Protein AF-A0AAJ2N766-F1 (afdb_monomer)

Solvent-accessible surface area (backbone atoms only — not comparable to full-atom values): 11347 Å² total; per-residue (Å²): 68,59,87,78,74,47,70,15,65,75,81,50,88,92,48,71,60,44,46,39,37,26,28,74,89,47,48,68,52,41,48,42,42,79,82,83,59,40,43,79,93,43,46,84,86,71,60,60,52,90,45,46,38,32,44,30,38,35,21,88,58,31,43,37,34,27,38,16,57,23,48,30,33,32,53,71,86,43,40,43,40,40,30,40,38,40,92,94,43,77,43,70,76,26,68,45,94,45,81,46,50,51,68,44,73,54,68,44,68,49,73,49,72,45,94,80,58,78,88,51,101,61,68,62,58,52,74,46,76,46,29,45,37,31,38,36,45,46,81,43,79,57,97,90,40,47,36,45,40,31,44,33,43,37,44,41,64,98,53,77,40,29,35,41,39,35,42,28,26,72,47,72,45,79,26,26,40,38,35,22,51,75,86,41,79,77,48,76,43,88,48,65,32,49,56,79,38,72,50,78,46,80,45,69,72,127

Radius of gyration: 18.97 Å; Cα contacts (8 Å, |Δi|>4): 475; chains: 1; bounding box: 55×38×50 Å

Mean predicted aligned error: 4.56 Å

Nearest PDB structures (foldseek):
  4akr-assembly2_D  TM=2.361E-01  e=1.020E+00  Dictyostelium discoideum AX2
  7ds3-assembly1_B  TM=3.084E-01  e=7.542E+00  Gallus gallus
  7ds4-assembly1_B  TM=2.154E-01  e=9.747E+00  Gallus gallus

Structure (mmCIF, N/CA/C/O backbone):
data_AF-A0AAJ2N766-F1
#
_entry.id   AF-A0AAJ2N766-F1
#
loop_
_atom_site.group_PDB
_atom_site.id
_atom_site.type_symbol
_atom_site.label_atom_id
_atom_site.label_alt_id
_atom_site.label_comp_id
_atom_site.label_asym_id
_atom_site.label_entity_id
_atom_site.label_seq_id
_atom_site.pdbx_PDB_ins_code
_atom_site.Cartn_x
_atom_site.Cartn_y
_atom_site.Cartn_z
_atom_site.occupancy
_atom_site.B_iso_or_equiv
_atom_site.auth_seq_id
_atom_site.auth_comp_id
_atom_site.auth_asym_id
_atom_site.auth_atom_id
_atom_site.pdbx_PDB_model_num
ATOM 1 N N . MET A 1 1 ? -3.409 -13.142 -15.656 1.00 91.00 1 MET A N 1
ATOM 2 C CA . MET A 1 1 ? -3.191 -12.459 -14.362 1.00 91.00 1 MET A CA 1
ATOM 3 C C . MET A 1 1 ? -1.744 -12.606 -13.921 1.00 91.00 1 MET A C 1
ATOM 5 O O . MET A 1 1 ? -1.309 -13.710 -13.599 1.00 91.00 1 MET A O 1
ATOM 9 N N . ILE A 1 2 ? -1.007 -11.502 -13.939 1.00 93.44 2 ILE A N 1
ATOM 10 C CA . ILE A 1 2 ? 0.433 -11.416 -13.695 1.00 93.44 2 ILE A CA 1
ATOM 11 C C . ILE A 1 2 ? 0.797 -11.793 -12.258 1.00 93.44 2 ILE A C 1
ATOM 13 O O . ILE A 1 2 ? 1.766 -12.522 -12.067 1.00 93.44 2 ILE A O 1
ATOM 17 N N . PHE A 1 3 ? 0.035 -11.381 -11.239 1.00 95.12 3 PHE A N 1
ATOM 18 C CA . PHE A 1 3 ? 0.376 -11.711 -9.846 1.00 95.12 3 PHE A CA 1
ATOM 19 C C . PHE A 1 3 ? 0.261 -13.213 -9.544 1.00 95.12 3 PHE A C 1
ATOM 21 O O . PHE A 1 3 ? 0.930 -13.727 -8.640 1.00 95.12 3 PHE A O 1
ATOM 28 N N . THR A 1 4 ? -0.554 -13.933 -10.319 1.00 91.19 4 THR A N 1
ATOM 29 C CA . THR A 1 4 ? -0.704 -15.389 -10.216 1.00 91.19 4 THR A CA 1
ATOM 30 C C . THR A 1 4 ? 0.404 -16.133 -10.956 1.00 91.19 4 THR A C 1
ATOM 32 O O . THR A 1 4 ? 0.935 -17.099 -10.419 1.00 91.19 4 THR A O 1
ATOM 35 N N . THR A 1 5 ? 0.763 -15.698 -12.166 1.00 90.50 5 THR A N 1
ATOM 36 C CA . THR A 1 5 ? 1.675 -16.453 -13.040 1.00 90.50 5 THR A CA 1
ATOM 37 C C . THR A 1 5 ? 3.135 -16.031 -12.928 1.00 90.50 5 THR A C 1
ATOM 39 O O . THR A 1 5 ? 4.014 -16.832 -13.232 1.00 90.50 5 THR A O 1
ATOM 42 N N . SER A 1 6 ? 3.419 -14.795 -12.512 1.00 90.06 6 SER A N 1
ATOM 43 C CA . SER A 1 6 ? 4.790 -14.305 -12.396 1.00 90.06 6 SER A CA 1
ATOM 44 C C . SER A 1 6 ? 5.437 -14.721 -11.073 1.00 90.06 6 SER A C 1
ATOM 46 O O . SER A 1 6 ? 4.789 -14.901 -10.032 1.00 90.06 6 SER A O 1
ATOM 48 N N . ASN A 1 7 ? 6.761 -14.815 -11.111 1.00 92.25 7 ASN A N 1
ATOM 49 C CA . ASN A 1 7 ? 7.633 -14.926 -9.945 1.00 92.25 7 ASN A CA 1
ATOM 50 C C . ASN A 1 7 ? 8.059 -13.545 -9.402 1.00 92.25 7 ASN A C 1
ATOM 52 O O . ASN A 1 7 ? 8.984 -13.472 -8.601 1.00 92.25 7 ASN A O 1
ATOM 56 N N . GLY A 1 8 ? 7.413 -12.454 -9.837 1.00 93.94 8 GLY A N 1
ATOM 57 C CA . GLY A 1 8 ? 7.756 -11.094 -9.413 1.00 93.94 8 GLY A CA 1
ATOM 58 C C . GLY A 1 8 ? 8.960 -10.473 -10.129 1.00 93.94 8 GLY A C 1
ATOM 59 O O . GLY A 1 8 ? 9.469 -9.457 -9.667 1.00 93.94 8 GLY A O 1
ATOM 60 N N . THR A 1 9 ? 9.446 -11.051 -11.232 1.00 95.38 9 THR A N 1
ATOM 61 C CA . THR A 1 9 ? 10.441 -10.402 -12.102 1.00 95.38 9 THR A CA 1
ATOM 62 C C . THR A 1 9 ? 9.784 -9.764 -13.327 1.00 95.38 9 THR A C 1
ATOM 64 O O . THR A 1 9 ? 8.684 -10.144 -13.733 1.00 95.38 9 THR A O 1
ATOM 67 N N . HIS A 1 10 ? 10.459 -8.779 -13.922 1.00 95.56 10 HIS A N 1
ATOM 68 C CA . HIS A 1 10 ? 10.066 -8.159 -15.187 1.00 95.56 10 HIS A CA 1
ATOM 69 C C . HIS A 1 10 ? 11.320 -7.767 -16.002 1.00 95.56 10 HIS A C 1
ATOM 71 O O . HIS A 1 10 ? 12.406 -7.656 -15.432 1.00 95.56 10 HIS A O 1
ATOM 77 N N . PRO A 1 11 ? 11.211 -7.549 -17.327 1.00 95.12 11 PRO A N 1
ATOM 78 C CA . PRO A 1 11 ? 12.369 -7.329 -18.205 1.00 95.12 11 PRO A CA 1
ATOM 79 C C . PRO A 1 11 ? 12.749 -5.849 -18.417 1.00 95.12 11 PRO A C 1
ATOM 81 O O . PRO A 1 11 ? 13.555 -5.533 -19.297 1.00 95.12 11 PRO A O 1
ATOM 84 N N . ILE A 1 12 ? 12.160 -4.932 -17.645 1.00 95.94 12 ILE A N 1
ATOM 85 C CA . ILE A 1 12 ? 12.330 -3.477 -17.807 1.00 95.94 12 ILE A CA 1
ATOM 86 C C . ILE A 1 12 ? 13.547 -3.019 -17.007 1.00 95.94 12 ILE A C 1
ATOM 88 O O . ILE A 1 12 ? 13.450 -2.791 -15.812 1.00 95.94 12 ILE A O 1
ATOM 92 N N . LEU A 1 13 ? 14.697 -2.873 -17.667 1.00 91.69 13 LEU A N 1
ATOM 93 C CA . LEU A 1 13 ? 15.974 -2.587 -16.993 1.00 91.69 13 LEU A CA 1
ATOM 94 C C . LEU A 1 13 ? 16.081 -1.171 -16.406 1.00 91.69 13 LEU A C 1
ATOM 96 O O . LEU A 1 13 ? 16.959 -0.912 -15.592 1.00 91.69 13 LEU A O 1
ATOM 100 N N . SER A 1 14 ? 15.223 -0.246 -16.837 1.00 90.69 14 SER A N 1
ATOM 101 C CA . SER A 1 14 ? 15.198 1.137 -16.349 1.00 90.69 14 SER A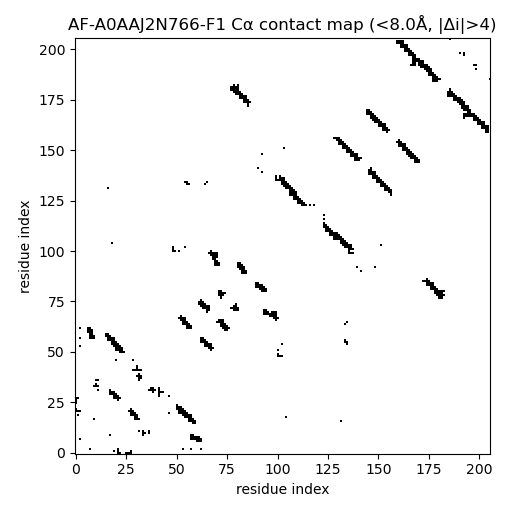 CA 1
ATOM 102 C C . SER A 1 14 ? 14.381 1.318 -15.067 1.00 90.69 14 SER A C 1
ATOM 104 O O . SER A 1 14 ? 14.309 2.432 -14.550 1.00 90.69 14 SER A O 1
ATOM 106 N N . GLN A 1 15 ? 13.731 0.260 -14.580 1.00 94.12 15 GLN A N 1
ATOM 107 C CA . GLN A 1 15 ? 12.829 0.293 -13.434 1.00 94.12 15 GLN A CA 1
ATOM 108 C C . GLN A 1 15 ? 13.144 -0.878 -12.507 1.00 94.12 15 GLN A C 1
ATOM 110 O O . GLN A 1 15 ? 13.309 -2.002 -12.964 1.00 94.12 15 GLN A O 1
ATOM 115 N N . ASP A 1 16 ? 13.181 -0.630 -11.204 1.00 95.88 16 ASP A N 1
ATOM 116 C CA . ASP A 1 16 ? 13.305 -1.701 -10.207 1.00 95.88 16 ASP A CA 1
ATOM 117 C C . ASP A 1 16 ? 11.964 -2.381 -9.940 1.00 95.88 16 ASP A C 1
ATOM 119 O O . ASP A 1 16 ? 11.910 -3.575 -9.651 1.00 95.88 16 ASP A O 1
ATOM 123 N N . PHE A 1 17 ? 10.892 -1.590 -10.016 1.00 97.50 17 PHE A N 1
ATOM 124 C CA . PHE A 1 17 ? 9.518 -2.031 -9.871 1.00 97.50 17 PHE A CA 1
ATOM 125 C C . PHE A 1 17 ? 8.629 -1.349 -10.907 1.00 97.50 17 PHE A C 1
ATOM 127 O O . PHE A 1 17 ? 8.794 -0.168 -11.231 1.00 97.50 17 PHE A O 1
ATOM 134 N N . ILE A 1 18 ? 7.626 -2.085 -11.367 1.00 97.75 18 ILE A N 1
ATOM 135 C CA . ILE A 1 18 ? 6.576 -1.588 -12.257 1.00 97.75 18 ILE A CA 1
ATOM 136 C C . ILE A 1 18 ? 5.209 -1.913 -11.672 1.00 97.75 18 ILE A C 1
ATOM 138 O O . ILE A 1 18 ? 5.046 -2.944 -11.010 1.00 97.75 18 ILE A O 1
ATOM 142 N N . TRP A 1 19 ? 4.224 -1.047 -11.910 1.00 98.25 19 TRP A N 1
ATOM 143 C CA . TRP A 1 19 ? 2.861 -1.339 -11.474 1.00 98.25 19 TRP A CA 1
ATOM 144 C C . TRP A 1 19 ? 2.145 -2.316 -12.404 1.00 98.25 19 TRP A C 1
ATOM 146 O O . TRP A 1 19 ? 2.405 -2.384 -13.608 1.00 98.25 19 TRP A O 1
ATOM 156 N N . VAL A 1 20 ? 1.218 -3.067 -11.814 1.00 98.44 20 VAL A N 1
ATOM 157 C CA . VAL A 1 20 ? 0.389 -4.081 -12.465 1.00 98.44 20 VAL A CA 1
ATOM 158 C C . VAL A 1 20 ? -1.035 -3.978 -11.925 1.00 98.44 20 VAL A C 1
ATOM 160 O O . VAL A 1 20 ? -1.249 -3.926 -10.712 1.00 98.44 20 VAL A O 1
ATOM 163 N N . ALA A 1 21 ? -2.007 -3.985 -12.831 1.00 98.50 21 ALA A N 1
ATOM 164 C CA . ALA A 1 21 ? -3.429 -4.123 -12.563 1.00 98.50 21 ALA A CA 1
ATOM 165 C C . ALA A 1 21 ? -3.923 -5.439 -13.180 1.00 98.50 21 ALA A C 1
ATOM 167 O O . ALA A 1 21 ? -4.024 -5.550 -14.399 1.00 98.50 21 ALA A O 1
ATOM 168 N N . ASP A 1 22 ? -4.231 -6.432 -12.347 1.00 98.25 22 ASP A N 1
ATOM 169 C CA . ASP A 1 22 ? -4.891 -7.661 -12.800 1.00 98.25 22 ASP A CA 1
ATOM 170 C C . ASP A 1 22 ? -6.406 -7.465 -12.783 1.00 98.25 22 ASP A C 1
ATOM 172 O O . ASP A 1 22 ? -6.952 -6.903 -11.828 1.00 98.25 22 ASP A O 1
ATOM 176 N N . TYR A 1 23 ? -7.090 -7.972 -13.807 1.00 98.12 23 TYR A N 1
ATOM 177 C CA . TYR A 1 23 ? -8.539 -7.879 -13.950 1.00 98.12 23 TYR A CA 1
ATOM 178 C C . TYR A 1 23 ? -9.233 -9.223 -13.714 1.00 98.12 23 TYR A C 1
ATOM 180 O O . TYR A 1 23 ? -8.667 -10.288 -13.970 1.00 98.12 23 TYR A O 1
ATOM 188 N N . TYR A 1 24 ? -10.485 -9.186 -13.242 1.00 95.81 24 TYR A N 1
ATOM 189 C CA . TYR A 1 24 ? -11.261 -10.404 -12.967 1.00 95.81 24 TYR A CA 1
ATOM 190 C C . TYR A 1 24 ? -11.552 -11.240 -14.225 1.00 95.81 24 TYR A C 1
ATOM 192 O O . TYR A 1 24 ? -11.845 -12.427 -14.111 1.00 95.81 24 TYR A O 1
ATOM 200 N N . ASP A 1 25 ? -11.482 -10.639 -15.420 1.00 95.94 25 ASP A N 1
ATOM 201 C CA . ASP A 1 25 ? -11.663 -11.321 -16.711 1.00 95.94 25 ASP A CA 1
ATOM 202 C C . ASP A 1 25 ? -10.386 -12.046 -17.184 1.00 95.94 25 ASP A C 1
ATOM 204 O O . ASP A 1 25 ? -10.343 -12.609 -18.276 1.00 95.94 25 ASP A O 1
ATOM 208 N N . GLY A 1 26 ? -9.343 -12.056 -16.349 1.00 94.94 26 GLY A N 1
ATOM 209 C CA . GLY A 1 26 ? -8.073 -12.730 -16.599 1.00 94.94 26 GLY A CA 1
ATOM 210 C C . GLY A 1 26 ? -7.044 -11.869 -17.333 1.00 94.94 26 GLY A C 1
ATOM 211 O O . GLY A 1 26 ? -5.850 -12.212 -17.310 1.00 94.94 26 GLY A O 1
ATOM 212 N N . THR A 1 27 ? -7.481 -10.755 -17.933 1.00 96.00 27 THR A N 1
ATOM 213 C CA . THR A 1 27 ? -6.611 -9.771 -18.585 1.00 96.00 27 THR A CA 1
ATOM 214 C C . THR A 1 27 ? -5.882 -8.905 -17.550 1.00 96.00 27 THR A C 1
ATOM 216 O O . THR A 1 27 ? -6.062 -9.064 -16.339 1.00 96.00 27 THR A O 1
ATOM 219 N N . HIS A 1 28 ? -4.970 -8.050 -18.008 1.00 96.81 28 HIS A N 1
ATOM 220 C CA . HIS A 1 28 ? -4.179 -7.186 -17.137 1.00 96.81 28 HIS A CA 1
ATOM 221 C C . HIS A 1 28 ? -3.715 -5.932 -17.879 1.00 96.81 28 HIS A C 1
ATOM 223 O O . HIS A 1 28 ? -3.687 -5.904 -19.110 1.00 96.81 28 HIS A O 1
ATOM 229 N N . LEU A 1 29 ? -3.310 -4.922 -17.114 1.00 97.06 29 LEU A N 1
ATOM 230 C CA . LEU A 1 29 ? -2.583 -3.756 -17.597 1.00 97.06 29 LEU A CA 1
ATOM 231 C C . LEU A 1 29 ? -1.324 -3.568 -16.743 1.00 97.06 29 LEU A C 1
ATOM 233 O O . LEU A 1 29 ? -1.406 -3.558 -15.517 1.00 97.06 29 LEU A O 1
ATOM 237 N N . CYS A 1 30 ? -0.170 -3.403 -17.381 1.00 96.31 30 CYS A N 1
ATOM 238 C CA . CYS A 1 30 ? 1.113 -3.131 -16.725 1.00 96.31 30 CYS A CA 1
ATOM 239 C C . CYS A 1 30 ? 1.615 -1.739 -17.108 1.00 96.31 30 CYS A C 1
ATOM 241 O O . CYS A 1 30 ? 1.219 -1.226 -18.145 1.00 96.31 30 CYS A O 1
ATOM 243 N N . GLU A 1 31 ? 2.512 -1.150 -16.313 1.00 97.38 31 GLU A N 1
ATOM 244 C CA . GLU A 1 31 ? 3.146 0.145 -16.630 1.00 97.38 31 GLU A CA 1
ATOM 245 C C . GLU A 1 31 ? 3.927 0.139 -17.947 1.00 97.38 31 GLU A C 1
ATOM 247 O O . GLU A 1 31 ? 4.014 1.156 -18.633 1.00 97.38 31 GLU A O 1
ATOM 252 N N . TYR A 1 32 ? 4.483 -1.020 -18.281 1.00 96.62 32 TYR A N 1
ATOM 253 C CA . TYR A 1 32 ? 5.199 -1.276 -19.515 1.00 96.62 32 TYR A CA 1
ATOM 254 C C . TYR A 1 32 ? 4.678 -2.568 -20.121 1.00 96.62 32 TYR A C 1
ATOM 256 O O . TYR A 1 32 ? 4.329 -3.513 -19.404 1.00 96.62 32 TYR A O 1
ATOM 264 N N . ASP A 1 33 ? 4.714 -2.627 -21.440 1.00 94.19 33 ASP A N 1
ATOM 265 C CA . ASP A 1 33 ? 4.637 -3.874 -22.170 1.00 94.19 33 ASP A CA 1
ATOM 266 C C . ASP A 1 33 ? 5.811 -4.779 -21.771 1.00 94.19 33 ASP A C 1
ATOM 268 O O . ASP A 1 33 ? 6.974 -4.372 -21.817 1.00 94.19 33 ASP A O 1
ATOM 272 N N . LEU A 1 34 ? 5.529 -6.010 -21.354 1.00 92.44 34 LEU A N 1
ATOM 273 C CA . LEU A 1 34 ? 6.574 -6.922 -20.887 1.00 92.44 34 LEU A CA 1
ATOM 274 C C . LEU A 1 34 ? 7.390 -7.532 -22.040 1.00 92.44 34 LEU A C 1
ATOM 276 O O . LEU A 1 34 ? 8.457 -8.084 -21.789 1.00 92.44 34 LEU A O 1
ATOM 280 N N . GLU A 1 35 ? 6.937 -7.428 -23.289 1.00 92.69 35 GLU A N 1
ATOM 281 C CA . GLU A 1 35 ? 7.650 -7.930 -24.465 1.00 92.69 35 GLU A CA 1
ATOM 282 C C . GLU A 1 35 ? 8.402 -6.803 -25.175 1.00 92.69 35 GLU A C 1
ATOM 284 O O . GLU A 1 35 ? 9.622 -6.877 -25.353 1.00 92.69 35 GLU A O 1
ATOM 289 N N . THR A 1 36 ? 7.685 -5.738 -25.544 1.00 94.25 36 THR A N 1
ATOM 290 C CA . THR A 1 36 ? 8.248 -4.603 -26.291 1.00 94.25 36 THR A CA 1
ATOM 291 C C . THR A 1 36 ? 9.016 -3.637 -25.396 1.00 94.25 36 THR A C 1
ATOM 293 O O . THR A 1 36 ? 9.883 -2.919 -25.886 1.00 94.25 36 THR A O 1
ATOM 296 N N . LYS A 1 37 ? 8.764 -3.669 -24.078 1.00 94.69 37 LYS A N 1
ATOM 297 C CA . LYS A 1 37 ? 9.347 -2.774 -23.060 1.00 94.69 37 LYS A CA 1
ATOM 298 C C . LYS A 1 37 ? 8.906 -1.318 -23.196 1.00 94.69 37 LYS A C 1
ATOM 300 O O . LYS A 1 37 ? 9.457 -0.448 -22.520 1.00 94.69 37 LYS A O 1
ATOM 305 N N . GLU A 1 38 ? 7.904 -1.061 -24.029 1.00 93.69 38 GLU A N 1
ATOM 306 C CA . GLU A 1 38 ? 7.339 0.263 -24.245 1.00 93.69 38 GLU A CA 1
ATOM 307 C C . GLU A 1 38 ? 6.328 0.623 -23.158 1.00 93.69 38 GLU A C 1
ATOM 309 O O . GLU A 1 38 ? 5.572 -0.218 -22.675 1.00 93.69 38 GLU A O 1
ATOM 314 N N . SER A 1 39 ? 6.301 1.900 -22.780 1.00 91.31 39 SER A N 1
ATOM 315 C CA . SER A 1 39 ? 5.302 2.417 -21.834 1.00 91.31 39 SER A CA 1
ATOM 316 C C . SER A 1 39 ? 4.060 2.968 -22.527 1.00 91.31 39 SER A C 1
ATOM 318 O O . SER A 1 39 ? 3.044 3.165 -21.881 1.00 91.31 39 SER A O 1
ATOM 320 N N . ASP A 1 40 ? 4.107 3.289 -23.818 1.00 88.56 40 ASP A N 1
ATOM 321 C CA . ASP A 1 40 ? 2.938 3.768 -24.562 1.00 88.56 40 ASP A CA 1
ATOM 322 C C . ASP A 1 40 ? 2.226 2.578 -25.227 1.00 88.56 40 ASP A C 1
ATOM 324 O O . ASP A 1 40 ? 2.915 1.714 -25.767 1.00 88.56 40 ASP A O 1
ATOM 328 N N . PRO A 1 41 ? 0.881 2.471 -25.187 1.00 83.75 41 PRO A N 1
ATOM 329 C CA . PRO A 1 41 ? -0.120 3.380 -24.609 1.00 83.75 41 PRO A CA 1
ATOM 330 C C . PRO A 1 41 ? -0.477 3.076 -23.138 1.00 83.75 41 PRO A C 1
ATOM 332 O O . PRO A 1 41 ? -1.535 3.474 -22.643 1.00 83.75 41 PRO A O 1
ATOM 335 N N . TYR A 1 42 ? 0.374 2.340 -22.430 1.00 89.00 42 TYR A N 1
ATOM 336 C CA . TYR A 1 42 ? 0.152 1.865 -21.069 1.00 89.00 42 TYR A CA 1
ATOM 337 C C . TYR A 1 42 ? 0.229 3.011 -20.044 1.00 89.00 42 TYR A C 1
ATOM 339 O O . TYR A 1 42 ? 1.290 3.527 -19.687 1.00 89.00 42 TYR A O 1
ATOM 347 N N . ARG A 1 43 ? -0.933 3.472 -19.568 1.00 93.56 43 ARG A N 1
ATOM 348 C CA . ARG A 1 43 ? -1.041 4.614 -18.649 1.00 93.56 43 ARG A CA 1
ATOM 349 C C . ARG A 1 43 ? -1.791 4.222 -17.389 1.00 93.56 43 ARG A C 1
ATOM 351 O O . ARG A 1 43 ? -2.787 3.515 -17.429 1.00 93.56 43 ARG A O 1
ATOM 358 N N . PHE A 1 44 ? -1.380 4.781 -16.258 1.00 96.19 44 PHE A N 1
ATOM 359 C CA . PHE A 1 44 ? -2.076 4.567 -14.987 1.00 96.19 44 PHE A CA 1
ATOM 360 C C . PHE A 1 44 ? -3.567 4.951 -15.064 1.00 96.19 44 PHE A C 1
ATOM 362 O O . PHE A 1 44 ? -4.433 4.273 -14.518 1.00 96.19 44 PHE A O 1
ATOM 369 N N . TYR A 1 45 ? -3.889 6.020 -15.798 1.00 94.81 45 TYR A N 1
ATOM 370 C CA . TYR A 1 45 ? -5.264 6.495 -15.957 1.00 94.81 45 TYR A CA 1
ATOM 371 C C . TYR A 1 45 ? -6.118 5.666 -16.927 1.00 94.81 45 TYR A C 1
ATOM 373 O O . TYR A 1 45 ? -7.324 5.888 -16.973 1.00 94.81 45 TYR A O 1
ATOM 381 N N . SER A 1 46 ? -5.537 4.715 -17.670 1.00 95.56 46 SER A N 1
ATOM 382 C CA . SER A 1 46 ? -6.306 3.765 -18.485 1.00 95.56 46 SER A CA 1
ATOM 383 C C . SER A 1 46 ? -6.674 2.482 -17.732 1.00 95.56 46 SER A C 1
ATOM 385 O O . SER A 1 46 ? -7.350 1.626 -18.299 1.00 95.56 46 SER A O 1
ATOM 387 N N . ILE A 1 47 ? -6.292 2.349 -16.453 1.00 97.75 47 ILE A N 1
ATOM 388 C CA . ILE A 1 47 ? -6.690 1.209 -15.622 1.00 97.75 47 ILE A CA 1
ATOM 389 C C . ILE A 1 47 ? -8.215 1.186 -15.455 1.00 97.75 47 ILE A C 1
ATOM 391 O O . ILE A 1 47 ? -8.804 2.109 -14.886 1.00 97.75 47 ILE A O 1
ATOM 395 N N . ASP A 1 48 ? -8.846 0.080 -15.857 1.00 97.44 48 ASP A N 1
ATOM 396 C CA . ASP A 1 48 ? -10.255 -0.176 -15.565 1.00 97.44 48 ASP A CA 1
ATOM 397 C C . ASP A 1 48 ? -10.441 -0.542 -14.083 1.00 97.44 48 ASP A C 1
ATOM 399 O O . ASP A 1 48 ? -10.303 -1.689 -13.648 1.00 97.44 48 ASP A O 1
ATOM 403 N N . ARG A 1 49 ? -10.767 0.475 -13.283 1.00 97.19 49 ARG A N 1
ATOM 404 C CA . ARG A 1 49 ? -10.984 0.348 -11.837 1.00 97.19 49 ARG A CA 1
ATOM 405 C C . ARG A 1 49 ? -12.201 -0.509 -11.485 1.00 97.19 49 ARG A C 1
ATOM 407 O O . ARG A 1 49 ? -12.300 -0.951 -10.346 1.00 97.19 49 ARG A O 1
ATOM 414 N N . MET A 1 50 ? -13.139 -0.731 -12.407 1.00 96.81 50 MET A N 1
ATOM 415 C CA . MET A 1 50 ? -14.313 -1.576 -12.159 1.00 96.81 50 MET A CA 1
ATOM 416 C C . MET A 1 50 ? -14.008 -3.055 -12.373 1.00 96.81 50 MET A C 1
ATOM 418 O O . MET A 1 50 ? -14.682 -3.907 -11.797 1.00 96.81 50 MET A O 1
ATOM 422 N N . LYS A 1 51 ? -12.972 -3.360 -13.160 1.00 97.44 51 LYS A N 1
ATOM 423 C CA . LYS A 1 51 ? -12.497 -4.727 -13.392 1.00 97.44 51 LYS A CA 1
ATOM 424 C C . LYS A 1 51 ? -11.412 -5.205 -12.446 1.00 97.44 51 LYS A C 1
ATOM 426 O O . LYS A 1 51 ? -11.046 -6.379 -12.482 1.00 97.44 51 LYS A O 1
ATOM 431 N N . LEU A 1 52 ? -10.885 -4.299 -11.632 1.00 98.00 52 LEU A N 1
ATOM 432 C CA . LEU A 1 52 ? -9.704 -4.536 -10.824 1.00 98.00 52 LEU A CA 1
ATOM 433 C C . LEU A 1 52 ? -9.893 -5.717 -9.867 1.00 98.00 52 LEU A C 1
ATOM 435 O O . LEU A 1 52 ? -10.781 -5.707 -9.022 1.00 98.00 52 LEU A O 1
ATOM 439 N N . LEU A 1 53 ? -9.026 -6.714 -9.989 1.00 98.00 53 LEU A N 1
ATOM 440 C CA . LEU A 1 53 ? -8.899 -7.810 -9.038 1.00 98.00 53 LEU A CA 1
ATOM 441 C C . LEU A 1 53 ? -7.761 -7.525 -8.056 1.00 98.00 53 LEU A C 1
ATOM 443 O O . LEU A 1 53 ? -7.953 -7.625 -6.847 1.00 98.00 53 LEU A O 1
ATOM 447 N N . ARG A 1 54 ? -6.591 -7.132 -8.573 1.00 98.50 54 ARG A N 1
ATOM 448 C CA . ARG A 1 54 ? -5.397 -6.794 -7.786 1.00 98.50 54 ARG A CA 1
ATOM 449 C C . ARG A 1 54 ? -4.686 -5.599 -8.381 1.00 98.50 54 ARG A C 1
ATOM 451 O O . ARG A 1 54 ? -4.619 -5.465 -9.602 1.00 98.50 54 ARG A O 1
ATOM 458 N N . PHE A 1 55 ? -4.098 -4.785 -7.518 1.00 98.81 55 PHE A N 1
ATOM 459 C CA . PHE A 1 55 ? -3.201 -3.714 -7.928 1.00 98.81 55 PHE A CA 1
ATOM 460 C C . PHE A 1 55 ? -1.965 -3.673 -7.044 1.00 98.81 55 PHE A C 1
ATOM 462 O O . PHE A 1 55 ? -2.056 -3.850 -5.827 1.00 98.81 55 PHE A O 1
ATOM 469 N N . GLY A 1 56 ? -0.815 -3.415 -7.655 1.00 98.62 56 GLY A N 1
ATOM 470 C CA . GLY A 1 56 ? 0.433 -3.272 -6.929 1.00 98.62 56 GLY A CA 1
ATOM 471 C C . GLY A 1 56 ? 1.646 -3.278 -7.835 1.00 98.62 56 GLY A C 1
ATOM 472 O O . GLY A 1 56 ? 1.557 -2.852 -8.982 1.00 98.62 56 GLY A O 1
ATOM 473 N N . LEU A 1 57 ? 2.766 -3.766 -7.314 1.00 98.56 57 LEU A N 1
ATOM 474 C CA . LEU A 1 57 ? 4.080 -3.744 -7.932 1.00 98.56 57 LEU A CA 1
ATOM 475 C C . LEU A 1 57 ? 4.661 -5.156 -8.092 1.00 98.56 57 LEU A C 1
ATOM 477 O O . LEU A 1 57 ? 4.499 -6.024 -7.227 1.00 98.56 57 LEU A O 1
ATOM 481 N N . ILE A 1 58 ? 5.404 -5.347 -9.181 1.00 98.12 58 ILE A N 1
ATOM 482 C CA . ILE A 1 58 ? 6.343 -6.461 -9.361 1.00 98.12 58 ILE A CA 1
ATOM 483 C C . ILE A 1 58 ? 7.740 -5.908 -9.627 1.00 98.12 58 ILE A C 1
ATOM 485 O O . ILE A 1 58 ? 7.873 -4.837 -10.217 1.00 98.12 58 ILE A O 1
ATOM 489 N N . GLY A 1 59 ? 8.768 -6.631 -9.198 1.00 96.75 59 GLY A N 1
ATOM 490 C CA . GLY A 1 59 ? 10.163 -6.206 -9.289 1.00 96.75 59 GLY A CA 1
ATOM 491 C C . GLY A 1 59 ? 11.039 -6.990 -8.324 1.00 96.75 59 GLY A C 1
ATOM 492 O O . GLY A 1 59 ? 10.565 -7.414 -7.272 1.00 96.75 59 GLY A O 1
ATOM 493 N N . HIS A 1 60 ? 12.305 -7.227 -8.677 1.00 94.31 60 HIS A N 1
ATOM 494 C CA . HIS A 1 60 ? 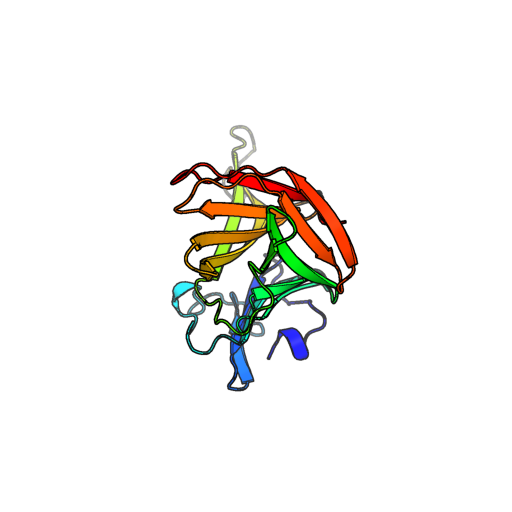13.276 -7.921 -7.810 1.00 94.31 60 HIS A CA 1
ATOM 495 C C . HIS A 1 60 ? 12.775 -9.250 -7.206 1.00 94.31 60 HIS A C 1
ATOM 497 O O . HIS A 1 60 ? 13.006 -9.547 -6.036 1.00 94.31 60 HIS A O 1
ATOM 503 N N . SER A 1 61 ? 12.067 -10.065 -7.998 1.00 95.69 61 SER A N 1
ATOM 504 C CA . SER A 1 61 ? 11.441 -11.328 -7.548 1.00 95.69 61 SER A CA 1
ATOM 505 C C . SER A 1 61 ? 10.421 -11.155 -6.410 1.00 95.69 61 SER A C 1
ATOM 507 O O . SER A 1 61 ? 10.137 -12.095 -5.669 1.00 95.69 61 SER A O 1
ATOM 509 N N . SER A 1 62 ? 9.872 -9.951 -6.260 1.00 96.06 62 SER A N 1
ATOM 510 C CA . SER A 1 62 ? 8.863 -9.605 -5.263 1.00 96.06 62 SER A CA 1
ATOM 511 C C . SER A 1 62 ? 7.515 -9.336 -5.924 1.00 96.06 62 SER A C 1
ATOM 513 O O . SER A 1 62 ? 7.428 -8.826 -7.044 1.00 96.06 62 SER A O 1
ATOM 515 N N . LYS A 1 63 ? 6.445 -9.680 -5.205 1.00 97.50 63 LYS A N 1
ATOM 516 C CA . LYS A 1 63 ? 5.053 -9.404 -5.574 1.00 97.50 63 LYS A CA 1
ATOM 517 C C . LYS A 1 63 ? 4.381 -8.703 -4.410 1.00 97.50 63 LYS A C 1
ATOM 519 O O . LYS A 1 63 ? 4.256 -9.273 -3.328 1.00 97.50 63 LYS A O 1
ATOM 524 N N . LEU A 1 64 ? 3.969 -7.468 -4.645 1.00 98.25 64 LEU A N 1
ATOM 525 C CA . LEU A 1 64 ? 3.477 -6.570 -3.613 1.00 98.25 64 LEU A CA 1
ATOM 526 C C . LEU A 1 64 ? 2.175 -5.985 -4.130 1.00 98.25 64 LEU A C 1
ATOM 528 O O . LEU A 1 64 ? 2.198 -5.213 -5.076 1.00 98.25 64 LEU A O 1
ATOM 532 N N . PHE A 1 65 ? 1.035 -6.379 -3.585 1.00 98.75 65 PHE A N 1
ATOM 533 C CA . PHE A 1 65 ? -0.261 -5.951 -4.108 1.00 98.75 65 PHE A CA 1
ATOM 534 C C . PHE A 1 65 ? -1.301 -5.875 -3.005 1.00 98.75 65 PHE A C 1
ATOM 536 O O . PHE A 1 65 ? -1.043 -6.264 -1.872 1.00 98.75 65 PHE A O 1
ATOM 543 N N . PHE A 1 66 ? -2.486 -5.374 -3.322 1.00 98.69 66 PHE A N 1
ATOM 544 C CA . PHE A 1 66 ? -3.669 -5.612 -2.506 1.00 98.69 66 PHE A CA 1
ATOM 545 C C . PHE A 1 66 ? -4.773 -6.253 -3.339 1.00 98.69 66 PHE A C 1
ATOM 547 O O . PHE A 1 66 ? -4.844 -6.079 -4.558 1.00 98.69 66 PHE A O 1
ATOM 554 N N . GLU A 1 67 ? -5.636 -7.001 -2.664 1.00 98.31 67 GLU A N 1
ATOM 555 C CA . GLU A 1 67 ? -6.834 -7.594 -3.249 1.00 98.31 67 GLU A CA 1
ATOM 556 C C . GLU A 1 67 ? -7.940 -6.533 -3.300 1.00 98.31 67 GLU A C 1
ATOM 558 O O . GLU A 1 67 ? -8.410 -6.065 -2.265 1.00 98.31 67 GLU A O 1
ATOM 563 N N . ALA A 1 68 ? -8.398 -6.131 -4.485 1.00 98.19 68 ALA A N 1
ATOM 564 C CA . ALA A 1 68 ? -9.395 -5.064 -4.621 1.00 98.19 68 ALA A CA 1
ATOM 565 C C . ALA A 1 68 ? -10.749 -5.436 -3.988 1.00 98.19 68 ALA A C 1
ATOM 567 O O . ALA A 1 68 ? -11.496 -4.557 -3.569 1.00 98.19 68 ALA A O 1
ATOM 568 N N . ALA A 1 69 ? -11.061 -6.729 -3.865 1.00 97.31 69 ALA A N 1
ATOM 569 C CA . ALA A 1 69 ? -12.302 -7.219 -3.260 1.00 97.31 69 ALA A CA 1
ATOM 570 C C . ALA A 1 69 ? -12.371 -7.062 -1.728 1.00 97.31 69 ALA A C 1
ATOM 572 O O . ALA A 1 69 ? -13.444 -7.256 -1.153 1.00 97.31 69 ALA A O 1
ATOM 573 N N . ASN A 1 70 ? -11.243 -6.776 -1.062 1.00 97.62 70 ASN A N 1
ATOM 574 C CA . ASN A 1 70 ? -11.221 -6.593 0.390 1.00 97.62 70 ASN A CA 1
ATOM 575 C C . ASN A 1 70 ? -10.145 -5.635 0.937 1.00 97.62 70 ASN A C 1
ATOM 577 O O . ASN A 1 70 ? -10.104 -5.394 2.140 1.00 97.62 70 ASN A O 1
ATOM 581 N N . GLY A 1 71 ? -9.274 -5.080 0.099 1.00 98.19 71 GLY A N 1
ATOM 582 C CA . GLY A 1 71 ? -8.230 -4.131 0.484 1.00 98.19 71 GLY A CA 1
ATOM 583 C C . GLY A 1 71 ? -7.080 -4.740 1.295 1.00 98.19 71 GLY A C 1
ATOM 584 O O . GLY A 1 71 ? -6.256 -3.989 1.824 1.00 98.19 71 GLY A O 1
ATOM 585 N N . VAL A 1 72 ? -7.017 -6.067 1.449 1.00 98.50 72 VAL A N 1
ATOM 586 C CA . VAL A 1 72 ? -5.921 -6.745 2.160 1.00 98.50 72 VAL A CA 1
ATOM 587 C C . VAL A 1 72 ? -4.662 -6.661 1.317 1.00 98.50 72 VAL A C 1
ATOM 589 O O . VAL A 1 72 ? -4.676 -7.030 0.143 1.00 98.50 72 VAL A O 1
ATOM 592 N N . PHE A 1 73 ? -3.575 -6.182 1.919 1.00 98.62 73 PHE A N 1
ATOM 593 C CA . PHE A 1 73 ? -2.274 -6.159 1.263 1.00 98.62 73 PHE A CA 1
ATOM 594 C C . PHE A 1 73 ? -1.636 -7.543 1.340 1.00 98.62 73 PHE A C 1
ATOM 596 O O . PHE A 1 73 ? -1.605 -8.152 2.404 1.00 98.62 73 PHE A O 1
ATOM 603 N N . ASN A 1 74 ? -1.102 -8.016 0.222 1.00 98.06 74 ASN A N 1
ATOM 604 C CA . ASN A 1 74 ? -0.246 -9.181 0.123 1.00 98.06 74 ASN A CA 1
ATOM 605 C C . ASN A 1 74 ? 1.158 -8.719 -0.271 1.00 98.06 74 ASN A C 1
ATOM 607 O O . ASN A 1 74 ? 1.385 -8.240 -1.384 1.00 98.06 74 ASN A O 1
ATOM 611 N N . ILE A 1 75 ? 2.093 -8.850 0.660 1.00 97.38 75 ILE A N 1
ATOM 612 C CA . ILE A 1 75 ? 3.484 -8.448 0.482 1.00 97.38 75 ILE A CA 1
ATOM 613 C C . ILE A 1 75 ? 4.315 -9.724 0.521 1.00 97.38 75 ILE A C 1
ATOM 615 O O . ILE A 1 75 ? 4.538 -10.295 1.585 1.00 97.38 75 ILE A O 1
ATOM 619 N N . ASN A 1 76 ? 4.729 -10.212 -0.649 1.00 95.31 76 ASN A N 1
ATOM 620 C CA . ASN A 1 76 ? 5.503 -11.447 -0.792 1.00 95.31 76 ASN A CA 1
ATOM 621 C C . ASN A 1 76 ? 4.851 -12.670 -0.109 1.00 95.31 76 ASN A C 1
ATOM 623 O O . ASN A 1 76 ? 5.529 -13.498 0.496 1.00 95.31 76 ASN A O 1
ATOM 627 N N . GLY A 1 77 ? 3.523 -12.799 -0.207 1.00 94.75 77 GLY A N 1
ATOM 628 C CA . GLY A 1 77 ? 2.761 -13.905 0.387 1.00 94.75 77 GLY A CA 1
ATOM 629 C C . GLY A 1 77 ? 2.381 -13.706 1.858 1.00 94.75 77 GLY A C 1
ATOM 630 O O . GLY A 1 77 ? 1.811 -14.609 2.475 1.00 94.75 77 GLY A O 1
ATOM 631 N N . GLU A 1 78 ? 2.697 -12.553 2.442 1.00 96.56 78 GLU A N 1
ATOM 632 C CA . GLU A 1 78 ? 2.271 -12.155 3.783 1.00 96.56 78 GLU A CA 1
ATOM 633 C C . GLU A 1 78 ? 1.056 -11.234 3.680 1.00 96.56 78 GLU A C 1
ATOM 635 O O . GLU A 1 78 ? 1.107 -10.204 3.007 1.00 96.56 78 GLU A O 1
ATOM 640 N N . GLU A 1 79 ? -0.043 -11.608 4.333 1.00 97.50 79 GLU A N 1
ATOM 641 C CA . GLU A 1 79 ? -1.274 -10.818 4.334 1.00 97.50 79 GLU A CA 1
ATOM 642 C C . GLU A 1 79 ? -1.283 -9.816 5.486 1.00 97.50 79 GLU A C 1
ATOM 644 O O . GLU A 1 79 ? -1.105 -10.217 6.638 1.00 97.50 79 GLU A O 1
ATOM 649 N N . PHE A 1 80 ? -1.562 -8.547 5.186 1.00 98.38 80 PHE A N 1
ATOM 650 C CA . PHE A 1 80 ? -1.669 -7.468 6.163 1.00 98.38 80 PHE A CA 1
ATOM 651 C C . PHE A 1 80 ? -3.100 -6.937 6.251 1.00 98.38 80 PHE A C 1
ATOM 653 O O . PHE A 1 80 ? -3.658 -6.396 5.285 1.00 98.38 80 PHE A O 1
ATOM 660 N N . ARG A 1 81 ? -3.680 -7.082 7.443 1.00 98.31 81 ARG A N 1
ATOM 661 C CA . ARG A 1 81 ? -4.988 -6.539 7.819 1.00 98.31 81 ARG A CA 1
ATOM 662 C C . ARG A 1 81 ? -4.810 -5.400 8.807 1.00 98.31 81 ARG A C 1
ATOM 664 O O . ARG A 1 81 ? -3.871 -5.403 9.598 1.00 98.31 81 ARG A O 1
ATOM 671 N N . ILE A 1 82 ? -5.687 -4.413 8.709 1.00 98.31 82 ILE A N 1
ATOM 672 C CA . ILE A 1 82 ? -5.604 -3.159 9.442 1.00 98.31 82 ILE A CA 1
ATOM 673 C C . ILE A 1 82 ? -6.999 -2.866 9.978 1.00 98.31 82 ILE A C 1
ATOM 675 O O . ILE A 1 82 ? -7.972 -2.804 9.216 1.00 98.31 82 ILE A O 1
ATOM 679 N N . SER A 1 83 ? -7.084 -2.669 11.283 1.00 98.06 83 SER A N 1
ATOM 680 C CA . SER A 1 83 ? -8.305 -2.275 11.967 1.00 98.06 83 SER A CA 1
ATOM 681 C C . SER A 1 83 ? -8.059 -1.069 12.862 1.00 98.06 83 SER A C 1
ATOM 683 O O . SER A 1 83 ? -6.925 -0.749 13.220 1.00 98.06 83 SER A O 1
ATOM 685 N N . TYR A 1 84 ? -9.136 -0.359 13.166 1.00 98.00 84 TYR A N 1
ATOM 686 C CA . TYR A 1 84 ? -9.181 0.632 14.229 1.00 98.00 84 TYR A CA 1
ATOM 687 C C . TYR A 1 84 ? -9.953 0.023 15.395 1.00 98.00 84 TYR A C 1
ATOM 689 O O . TYR A 1 84 ? -11.015 -0.554 15.175 1.00 98.00 84 TYR A O 1
ATOM 697 N N . VAL A 1 85 ? -9.433 0.110 16.613 1.00 97.88 85 VAL A N 1
ATOM 698 C 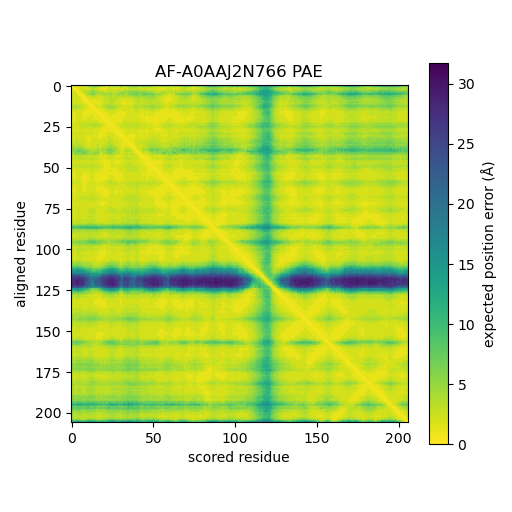CA . VAL A 1 85 ? -10.067 -0.462 17.805 1.00 97.88 85 VAL A CA 1
ATOM 699 C C . VAL A 1 85 ? -10.304 0.639 18.823 1.00 97.88 85 VAL A C 1
ATOM 701 O O . VAL A 1 85 ? -9.368 1.337 19.203 1.00 97.88 85 VAL A O 1
ATOM 704 N N . GLU A 1 86 ? -11.544 0.763 19.284 1.00 96.25 86 GLU A N 1
ATOM 705 C CA . GLU A 1 86 ? -11.949 1.679 20.352 1.00 96.25 86 GLU A CA 1
ATOM 706 C C . GLU A 1 86 ? -12.883 0.936 21.313 1.00 96.25 86 GLU A C 1
ATOM 708 O O . GLU A 1 86 ? -13.837 0.306 20.864 1.00 96.25 86 GLU A O 1
ATOM 713 N N . ASN A 1 87 ? -12.634 1.015 22.626 1.00 91.88 87 ASN A N 1
ATOM 714 C CA . ASN A 1 87 ? -13.486 0.398 23.658 1.00 91.88 87 ASN A CA 1
ATOM 715 C C . ASN A 1 87 ? -13.847 -1.076 23.354 1.00 91.88 87 ASN A C 1
ATOM 717 O O . ASN A 1 87 ? -15.019 -1.451 23.371 1.00 91.88 87 ASN A O 1
ATOM 721 N N . ASP A 1 88 ? -12.843 -1.890 23.006 1.00 90.75 88 ASP A N 1
ATOM 722 C CA . ASP A 1 88 ? -12.964 -3.305 22.596 1.00 90.75 88 ASP A CA 1
ATOM 723 C C . ASP A 1 88 ? -13.787 -3.568 21.320 1.00 90.75 88 ASP A C 1
ATOM 725 O O . ASP A 1 88 ? -13.996 -4.717 20.922 1.00 90.75 88 ASP A O 1
ATOM 729 N N . LYS A 1 89 ? -14.226 -2.514 20.629 1.00 96.25 89 LYS A N 1
ATOM 730 C CA . LYS A 1 89 ? -14.925 -2.604 19.353 1.00 96.25 89 LYS A CA 1
ATOM 731 C C . LYS A 1 89 ? -13.942 -2.474 18.196 1.00 96.25 89 LYS A C 1
ATOM 733 O O . LYS A 1 89 ? -13.235 -1.477 18.074 1.00 96.25 89 LYS A O 1
ATOM 738 N N . GLU A 1 90 ? -13.932 -3.477 17.322 1.00 96.88 90 GLU A N 1
ATOM 739 C CA . GLU A 1 90 ? -13.066 -3.513 16.145 1.00 96.88 90 GLU A CA 1
ATOM 740 C C . GLU A 1 90 ? -13.778 -2.999 14.886 1.00 96.88 90 GLU A C 1
ATOM 742 O O . GLU A 1 90 ? -14.814 -3.511 14.459 1.00 96.88 90 GLU A O 1
ATOM 747 N N . PHE A 1 91 ? -13.155 -2.019 14.241 1.00 97.50 91 PHE A N 1
ATOM 748 C CA . PHE A 1 91 ? -13.547 -1.447 12.964 1.00 97.50 91 PHE A CA 1
ATOM 749 C C . PHE A 1 91 ? -12.541 -1.865 11.887 1.00 97.50 91 PHE A C 1
ATOM 751 O O . PHE A 1 91 ? -11.446 -1.315 11.770 1.00 97.50 91 PHE A O 1
ATOM 758 N N . LEU A 1 92 ? -12.909 -2.855 11.075 1.00 97.19 92 LEU A N 1
ATOM 759 C CA . LEU A 1 92 ? -12.070 -3.353 9.982 1.00 97.19 92 LEU A CA 1
ATOM 760 C C . LEU A 1 92 ? -11.930 -2.301 8.862 1.00 97.19 92 LEU A C 1
ATOM 762 O O . LEU A 1 92 ? -12.876 -2.063 8.103 1.00 97.19 92 LEU A O 1
ATOM 766 N N . LEU A 1 93 ? -10.742 -1.696 8.737 1.00 97.69 93 LEU A N 1
ATOM 767 C CA . LEU A 1 93 ? -10.434 -0.701 7.699 1.00 97.69 93 LEU A CA 1
ATOM 768 C C . LEU A 1 93 ? -10.171 -1.375 6.343 1.00 97.69 93 LEU A C 1
ATOM 770 O O . LEU A 1 93 ? -10.518 -0.847 5.282 1.00 97.69 93 LEU A O 1
ATOM 774 N N . ASN A 1 94 ? -9.636 -2.594 6.384 1.00 97.75 94 ASN A N 1
ATOM 775 C CA . ASN A 1 94 ? -9.608 -3.537 5.273 1.00 97.75 94 ASN A CA 1
ATOM 776 C C . ASN A 1 94 ? -10.057 -4.939 5.729 1.00 97.75 94 ASN A C 1
ATOM 778 O O . ASN A 1 94 ? -10.435 -5.151 6.876 1.00 97.75 94 ASN A O 1
ATOM 782 N N . GLY A 1 95 ? -10.070 -5.913 4.821 1.00 95.62 95 GLY A N 1
ATOM 783 C CA . GLY A 1 95 ? -10.458 -7.291 5.122 1.00 95.62 95 GLY A CA 1
ATOM 784 C C . GLY A 1 95 ? -11.962 -7.565 5.095 1.00 95.62 95 GLY A C 1
ATOM 785 O O . GLY A 1 95 ? -12.355 -8.704 5.347 1.00 95.62 95 GLY A O 1
ATOM 786 N N . ARG A 1 96 ? -12.789 -6.568 4.752 1.00 92.44 96 ARG A N 1
ATOM 787 C CA . ARG A 1 96 ? -14.239 -6.705 4.520 1.00 92.44 96 ARG A CA 1
ATOM 788 C C . ARG A 1 96 ? -14.526 -6.891 3.033 1.00 92.44 96 ARG A C 1
ATOM 790 O O . ARG A 1 96 ? -13.771 -6.385 2.216 1.00 92.44 96 ARG A O 1
ATOM 797 N N . SER A 1 97 ? -15.641 -7.529 2.672 1.00 93.56 97 SER A N 1
ATOM 798 C CA . SER A 1 97 ? -16.092 -7.671 1.274 1.00 93.56 97 SER A CA 1
ATOM 799 C C . SER A 1 97 ? -16.630 -6.348 0.704 1.00 93.56 97 SER A C 1
ATOM 801 O O . SER A 1 97 ? -17.816 -6.204 0.418 1.00 93.56 97 SER A O 1
ATOM 803 N N . LEU A 1 98 ? -15.748 -5.359 0.586 1.00 94.69 98 LEU A N 1
ATOM 804 C CA . LEU A 1 98 ? -15.971 -4.048 -0.012 1.00 94.69 98 LEU A CA 1
ATOM 805 C C . LEU A 1 98 ? -14.975 -3.863 -1.152 1.00 94.69 98 LEU A C 1
ATOM 807 O O . LEU A 1 98 ? -13.872 -4.391 -1.106 1.00 94.69 98 LEU A O 1
ATOM 811 N N . PHE A 1 99 ? -15.340 -3.082 -2.165 1.00 96.44 99 PHE A N 1
ATOM 812 C CA . PHE A 1 99 ? -14.468 -2.885 -3.319 1.00 96.44 99 PHE A CA 1
ATOM 813 C C . PHE A 1 99 ? -13.530 -1.680 -3.135 1.00 96.44 99 PHE A C 1
ATOM 815 O O . PHE A 1 99 ? -13.996 -0.548 -2.984 1.00 96.44 99 PHE A O 1
ATOM 822 N N . TYR A 1 100 ? -12.219 -1.914 -3.131 1.00 98.00 100 TYR A N 1
ATOM 823 C CA . TYR A 1 100 ? -11.146 -0.942 -2.897 1.00 98.00 100 TYR A CA 1
ATOM 824 C C . TYR A 1 100 ? -10.439 -0.622 -4.219 1.00 98.00 100 TYR A C 1
ATOM 826 O O . TYR A 1 100 ? -9.388 -1.171 -4.526 1.00 98.00 100 TYR A O 1
ATOM 834 N N . ASN A 1 101 ? -11.037 0.246 -5.033 1.00 97.31 101 ASN A N 1
ATOM 835 C CA . ASN A 1 101 ? -10.592 0.503 -6.407 1.00 97.31 101 ASN A CA 1
ATOM 836 C C . ASN A 1 101 ? -10.155 1.951 -6.685 1.00 97.31 101 ASN A C 1
ATOM 838 O O . ASN A 1 101 ? -9.829 2.290 -7.825 1.00 97.31 101 ASN A O 1
ATOM 842 N N . ASP A 1 102 ? -10.117 2.811 -5.664 1.00 98.19 102 ASP A N 1
ATOM 843 C CA . ASP A 1 102 ? -9.518 4.144 -5.777 1.00 98.19 102 ASP A CA 1
ATOM 844 C C . ASP A 1 102 ? -8.011 4.058 -5.519 1.00 98.19 102 ASP A C 1
ATOM 846 O O . ASP A 1 102 ? -7.501 4.355 -4.434 1.00 98.19 102 ASP A O 1
ATOM 850 N N . ILE A 1 103 ? -7.333 3.520 -6.529 1.00 98.62 103 ILE A N 1
ATOM 851 C CA . ILE A 1 103 ? -5.923 3.149 -6.502 1.00 98.62 103 ILE A CA 1
ATOM 852 C C . ILE A 1 103 ? -5.000 4.367 -6.558 1.00 98.62 103 ILE A C 1
ATOM 854 O O . ILE A 1 103 ? -5.309 5.388 -7.177 1.00 98.62 103 ILE A O 1
ATOM 858 N N . ILE A 1 104 ? -3.834 4.232 -5.937 1.00 98.62 104 ILE A N 1
ATOM 859 C CA . ILE A 1 104 ? -2.783 5.246 -5.864 1.00 98.62 104 ILE A CA 1
ATOM 860 C C . ILE A 1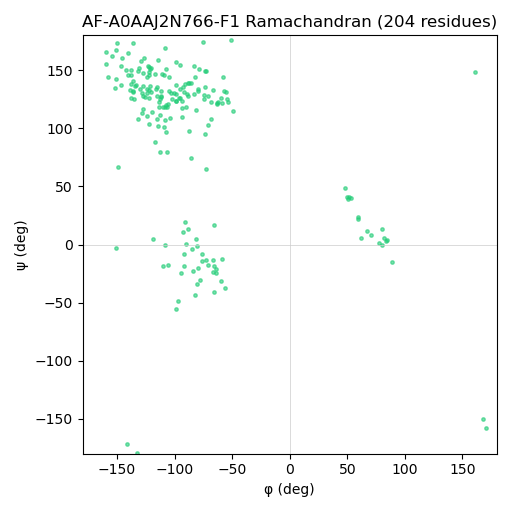 104 ? -1.470 4.583 -6.270 1.00 98.62 104 ILE A C 1
ATOM 862 O O . ILE A 1 104 ? -1.145 3.508 -5.771 1.00 98.62 104 ILE A O 1
ATOM 866 N N . SER A 1 105 ? -0.698 5.229 -7.140 1.00 98.38 105 SER A N 1
ATOM 867 C CA . SER A 1 105 ? 0.702 4.880 -7.372 1.00 98.38 105 SER A CA 1
ATOM 868 C C . SER A 1 105 ? 1.496 6.105 -7.802 1.00 98.38 105 SER A C 1
ATOM 870 O O . SER A 1 105 ? 0.980 6.964 -8.517 1.00 98.38 105 SER A O 1
ATOM 872 N N . TYR A 1 106 ? 2.733 6.199 -7.329 1.00 98.12 106 TYR A N 1
ATOM 873 C CA . TYR A 1 106 ? 3.695 7.226 -7.715 1.00 98.12 106 TYR A CA 1
ATOM 874 C C . TYR A 1 106 ? 5.113 6.756 -7.383 1.00 98.12 106 TYR A C 1
ATOM 876 O O . TYR A 1 106 ? 5.313 5.790 -6.641 1.00 98.12 106 TYR A O 1
ATOM 884 N N . LYS A 1 107 ? 6.104 7.449 -7.939 1.00 97.69 107 LYS A N 1
ATOM 885 C CA . LYS A 1 107 ? 7.525 7.202 -7.697 1.00 97.69 107 LYS A CA 1
ATOM 886 C C . LYS A 1 107 ? 8.152 8.493 -7.201 1.00 97.69 107 LYS A C 1
ATOM 888 O O . LYS A 1 107 ? 7.908 9.542 -7.796 1.00 97.69 107 LYS A O 1
ATOM 893 N N . ASP A 1 108 ? 8.951 8.408 -6.148 1.00 97.25 108 ASP A N 1
ATOM 894 C CA . ASP A 1 108 ? 9.787 9.534 -5.745 1.00 97.25 108 ASP A CA 1
ATOM 895 C C . ASP A 1 108 ? 11.085 9.462 -6.537 1.00 97.25 108 ASP A C 1
ATOM 897 O O . ASP A 1 108 ? 11.628 8.377 -6.754 1.00 97.25 108 ASP A O 1
ATOM 901 N N . ALA A 1 109 ? 11.570 10.604 -7.008 1.00 94.50 109 ALA A N 1
ATOM 902 C CA . ALA A 1 109 ? 12.783 10.672 -7.802 1.00 94.50 109 ALA A CA 1
ATOM 903 C C . ALA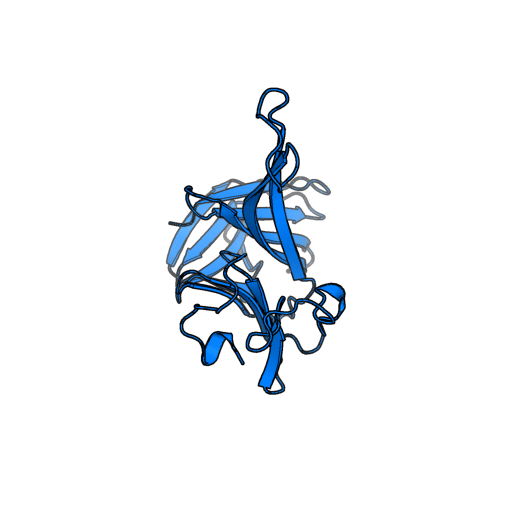 A 1 109 ? 13.590 11.916 -7.447 1.00 94.50 109 ALA A C 1
ATOM 905 O O . ALA A 1 109 ? 13.044 12.955 -7.078 1.00 94.50 109 ALA A O 1
ATOM 906 N N . VAL A 1 110 ? 14.904 11.796 -7.593 1.00 92.31 110 VAL A N 1
ATOM 907 C CA . VAL A 1 110 ? 15.859 12.889 -7.433 1.00 92.31 110 VAL A CA 1
ATOM 908 C C . VAL A 1 110 ? 16.577 13.136 -8.750 1.00 92.31 110 VAL A C 1
ATOM 910 O O . VAL A 1 110 ? 16.828 12.205 -9.518 1.00 92.31 110 VAL A O 1
ATOM 913 N N . SER A 1 111 ? 16.907 14.401 -8.992 1.00 90.25 111 SER A N 1
ATOM 914 C CA . SER A 1 111 ? 17.736 14.852 -10.105 1.00 90.25 111 SER A CA 1
ATOM 915 C C . SER A 1 111 ? 18.896 15.641 -9.521 1.00 90.25 111 SER A C 1
ATOM 917 O O . SER A 1 111 ? 18.703 16.741 -9.003 1.00 90.25 111 SER A O 1
ATOM 919 N N . GLU A 1 112 ? 20.097 15.089 -9.598 1.00 86.00 112 GLU A N 1
ATOM 920 C CA . GLU A 1 112 ? 21.308 15.749 -9.118 1.00 86.00 112 GLU A CA 1
ATOM 921 C C . GLU A 1 112 ? 21.997 16.452 -10.283 1.00 86.00 112 GLU A C 1
ATOM 923 O O . GLU A 1 112 ? 22.271 15.834 -11.308 1.00 86.00 112 GLU A O 1
ATOM 928 N N . ALA A 1 113 ? 22.263 17.749 -10.130 1.00 84.06 113 ALA A N 1
ATOM 929 C CA . ALA A 1 113 ? 22.988 18.538 -11.115 1.00 84.06 113 ALA A CA 1
ATOM 930 C C . ALA A 1 113 ? 24.452 18.665 -10.693 1.00 84.06 113 ALA A C 1
ATOM 932 O O . ALA A 1 113 ? 24.728 19.182 -9.608 1.00 84.06 113 ALA A O 1
ATOM 933 N N . ASN A 1 114 ? 25.389 18.261 -11.550 1.00 77.62 114 ASN A N 1
ATOM 934 C CA . ASN A 1 114 ? 26.808 18.520 -11.322 1.00 77.62 114 ASN A CA 1
ATOM 935 C C . ASN A 1 114 ? 27.318 19.596 -12.293 1.00 77.62 114 ASN A C 1
ATOM 937 O O . ASN A 1 114 ? 27.686 19.275 -13.428 1.00 77.62 114 ASN A O 1
ATOM 941 N N . PRO A 1 115 ? 27.378 20.874 -11.866 1.00 72.62 115 PRO A N 1
ATOM 942 C CA . PRO A 1 115 ? 27.744 21.978 -12.744 1.00 72.62 115 PRO A CA 1
ATOM 943 C C . PRO A 1 115 ? 29.197 21.950 -13.237 1.00 72.62 115 PRO A C 1
ATOM 945 O O . PRO A 1 115 ? 29.537 22.669 -14.173 1.00 72.62 115 PRO A O 1
ATOM 948 N N . PHE A 1 116 ? 30.051 21.124 -12.627 1.00 73.69 116 PHE A N 1
ATOM 949 C CA . PHE A 1 116 ? 31.484 21.050 -12.921 1.00 73.69 116 PHE A CA 1
ATOM 950 C C . PHE A 1 116 ? 31.889 19.765 -13.656 1.00 73.69 116 PHE A C 1
ATOM 952 O O . PHE A 1 116 ? 33.066 19.579 -13.976 1.00 73.69 116 PHE A O 1
ATOM 959 N N . GLN A 1 117 ? 30.940 18.867 -13.932 1.00 67.44 117 GLN A N 1
ATOM 960 C CA . GLN A 1 117 ? 31.206 17.651 -14.689 1.00 67.44 117 GLN A CA 1
ATOM 961 C C . GLN A 1 117 ? 31.372 17.999 -16.172 1.00 67.44 117 GLN A C 1
ATOM 963 O O . GLN A 1 117 ? 30.505 18.634 -16.771 1.00 67.44 117 GLN A O 1
ATOM 968 N N . LYS A 1 118 ? 32.508 17.605 -16.771 1.00 63.09 118 LYS A N 1
ATOM 969 C CA . LYS A 1 118 ? 32.735 17.775 -18.214 1.00 63.09 118 LYS A CA 1
ATOM 970 C C . LYS A 1 118 ? 31.590 17.111 -18.974 1.00 63.09 118 LYS A C 1
ATOM 972 O O . LYS A 1 118 ? 31.243 15.970 -18.683 1.00 63.09 118 LYS A O 1
ATOM 977 N N . GLN A 1 119 ? 31.029 17.853 -19.923 1.00 56.50 119 GLN A N 1
ATOM 978 C CA . GLN A 1 119 ? 29.910 17.438 -20.758 1.00 56.50 119 GLN A CA 1
ATOM 979 C C . GLN A 1 119 ? 30.194 16.049 -21.351 1.00 56.50 119 GLN A C 1
ATOM 981 O O . GLN A 1 119 ? 31.149 15.871 -22.104 1.00 56.50 119 GLN A O 1
ATOM 986 N N . THR A 1 120 ? 29.393 15.067 -20.950 1.00 57.03 120 THR A N 1
ATOM 987 C CA . THR A 1 120 ? 29.284 13.770 -21.632 1.00 57.03 120 THR A CA 1
ATOM 988 C C . THR A 1 120 ? 27.924 13.730 -22.332 1.00 57.03 120 THR A C 1
ATOM 990 O O . THR A 1 120 ? 27.111 14.631 -22.120 1.00 57.03 120 THR A O 1
ATOM 993 N N . ASP A 1 121 ? 27.686 12.743 -23.196 1.00 54.31 121 ASP A N 1
ATOM 994 C CA . ASP A 1 121 ? 26.518 12.678 -24.099 1.00 54.31 121 ASP A CA 1
ATOM 995 C C . ASP A 1 121 ? 25.146 12.689 -23.388 1.00 54.31 121 ASP A C 1
ATOM 997 O O . ASP A 1 121 ? 24.111 12.931 -24.009 1.00 54.31 121 ASP A O 1
ATOM 1001 N N . CYS A 1 122 ? 25.135 12.498 -22.070 1.00 51.50 122 CYS A N 1
ATOM 1002 C CA . CYS A 1 122 ? 24.000 12.715 -21.183 1.00 51.50 122 CYS A CA 1
ATOM 1003 C C . CYS A 1 122 ? 24.240 14.050 -20.461 1.00 51.50 122 CYS A C 1
ATOM 1005 O O . CYS A 1 122 ? 25.298 14.221 -19.857 1.00 51.50 122 CYS A O 1
ATOM 1007 N N . GLY A 1 123 ? 23.300 15.000 -20.519 1.00 57.41 123 GLY A N 1
ATOM 1008 C CA . GLY A 1 123 ? 23.444 16.320 -19.885 1.00 57.41 123 GLY A CA 1
ATOM 1009 C C . GLY A 1 123 ? 23.847 16.286 -18.398 1.00 57.41 123 GLY A C 1
ATOM 1010 O O . GLY A 1 123 ? 23.927 15.240 -17.768 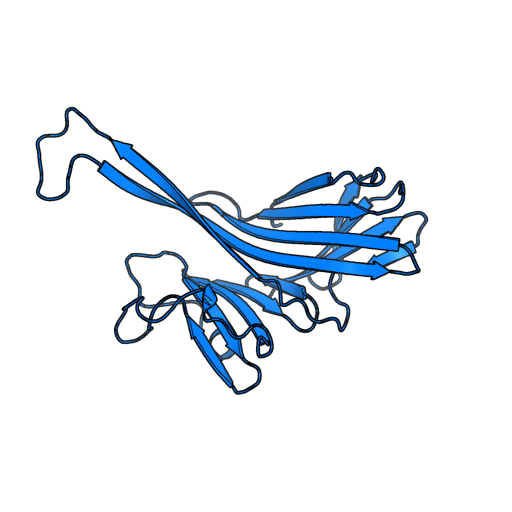1.00 57.41 123 GLY A O 1
ATOM 1011 N N . MET A 1 124 ? 24.072 17.461 -17.808 1.00 68.50 124 MET A N 1
ATOM 1012 C CA . MET A 1 124 ? 24.659 17.666 -16.465 1.00 68.50 124 MET A CA 1
ATOM 1013 C C . MET A 1 124 ? 23.816 17.162 -15.270 1.00 68.50 124 MET A C 1
ATOM 1015 O O . MET A 1 124 ? 24.061 17.576 -14.137 1.00 68.50 124 MET A O 1
ATOM 1019 N N . PHE A 1 125 ? 22.820 16.306 -15.511 1.00 76.00 125 PHE A N 1
ATOM 1020 C CA . PHE A 1 125 ? 21.852 15.822 -14.537 1.00 76.00 125 PHE A CA 1
ATOM 1021 C C . PHE A 1 125 ? 21.846 14.294 -14.472 1.00 76.00 125 PHE A C 1
ATOM 1023 O O . PHE A 1 125 ? 21.700 13.622 -15.494 1.00 76.00 125 PHE A O 1
ATOM 1030 N N . THR A 1 126 ? 21.928 13.742 -13.265 1.00 79.81 126 THR A N 1
ATOM 1031 C CA . THR A 1 126 ? 21.692 12.319 -13.000 1.00 79.81 126 THR A CA 1
ATOM 1032 C C . THR A 1 126 ? 20.357 12.140 -12.294 1.00 79.81 126 THR A C 1
ATOM 1034 O O . THR A 1 126 ? 20.164 12.640 -11.186 1.00 79.81 126 THR A O 1
ATOM 1037 N N . ASN A 1 127 ? 19.443 11.414 -12.938 1.00 85.88 127 ASN A N 1
ATOM 1038 C CA . ASN A 1 127 ? 18.115 11.113 -12.411 1.00 85.88 127 ASN A CA 1
ATOM 1039 C C . ASN A 1 127 ? 18.089 9.719 -11.790 1.00 85.88 127 ASN A C 1
ATOM 1041 O O . ASN A 1 127 ? 18.597 8.768 -12.387 1.00 85.88 127 ASN A O 1
ATOM 1045 N N . ARG A 1 128 ? 17.444 9.574 -10.633 1.00 90.12 128 ARG A N 1
ATOM 1046 C CA . ARG A 1 128 ? 17.224 8.267 -10.009 1.00 90.12 128 ARG A CA 1
ATOM 1047 C C . ARG A 1 128 ? 15.899 8.234 -9.260 1.00 90.12 128 ARG A C 1
ATOM 1049 O O . ARG A 1 128 ? 15.579 9.169 -8.532 1.00 90.12 128 ARG A O 1
ATOM 1056 N N . ILE A 1 129 ? 15.164 7.134 -9.399 1.00 95.00 129 ILE A N 1
ATOM 1057 C CA . ILE A 1 129 ? 14.000 6.836 -8.559 1.00 95.00 129 ILE A CA 1
ATOM 1058 C C . ILE A 1 129 ? 14.494 6.411 -7.174 1.00 95.00 129 ILE A C 1
ATOM 1060 O O . ILE A 1 129 ? 15.355 5.543 -7.054 1.00 95.00 129 ILE A O 1
ATOM 1064 N N . THR A 1 130 ? 13.966 7.031 -6.128 1.00 96.19 130 THR A N 1
ATOM 1065 C CA . THR A 1 130 ? 14.335 6.770 -4.733 1.00 96.19 130 THR A CA 1
ATOM 1066 C C . THR A 1 130 ? 13.282 5.977 -3.978 1.00 96.19 130 THR A C 1
ATOM 1068 O O . THR A 1 130 ? 13.603 5.423 -2.931 1.00 96.19 130 THR A O 1
ATOM 1071 N N . GLN A 1 131 ? 12.045 5.901 -4.475 1.00 97.81 131 GLN A N 1
ATOM 1072 C CA . GLN A 1 131 ? 10.977 5.146 -3.826 1.00 97.81 131 GLN A CA 1
ATOM 1073 C C . GLN A 1 131 ? 9.874 4.771 -4.816 1.00 97.81 131 GLN A C 1
ATOM 1075 O O . GLN A 1 131 ? 9.514 5.565 -5.685 1.00 97.81 131 GLN A O 1
ATOM 1080 N N . TYR A 1 132 ? 9.295 3.586 -4.636 1.00 98.44 132 TYR A N 1
ATOM 1081 C CA . TYR A 1 132 ? 8.104 3.137 -5.355 1.00 98.44 132 TYR A CA 1
ATOM 1082 C C . TYR A 1 132 ? 6.930 3.032 -4.388 1.00 98.44 132 TYR A C 1
ATOM 1084 O O . TYR A 1 132 ? 7.064 2.444 -3.316 1.00 98.44 132 TYR A O 1
ATOM 1092 N N . ASN A 1 133 ? 5.782 3.591 -4.766 1.00 98.69 133 ASN A N 1
ATOM 1093 C CA . ASN A 1 133 ? 4.615 3.685 -3.898 1.00 98.69 133 ASN A CA 1
ATOM 1094 C C . ASN A 1 133 ? 3.379 3.117 -4.592 1.00 98.69 133 ASN A C 1
ATOM 1096 O O . ASN A 1 133 ? 3.112 3.419 -5.761 1.00 98.69 133 ASN A O 1
ATOM 1100 N N . PHE A 1 134 ? 2.594 2.328 -3.861 1.00 98.81 134 PHE A N 1
ATOM 1101 C CA . PHE A 1 134 ? 1.284 1.866 -4.312 1.00 98.81 134 PHE A CA 1
ATOM 1102 C C . PHE A 1 134 ? 0.310 1.733 -3.145 1.00 98.81 134 PHE A C 1
ATOM 1104 O O . PHE A 1 134 ? 0.706 1.506 -2.006 1.00 98.81 134 PHE A O 1
ATOM 1111 N N . GLY A 1 135 ? -0.981 1.850 -3.422 1.00 98.75 135 GLY A N 1
ATOM 1112 C CA . GLY A 1 135 ? -1.995 1.733 -2.389 1.00 98.75 135 GLY A CA 1
ATOM 1113 C C . GLY A 1 135 ? -3.375 2.116 -2.877 1.00 98.75 135 GLY A C 1
ATOM 1114 O O . GLY A 1 135 ? -3.655 2.104 -4.077 1.00 98.75 135 GLY A O 1
ATOM 1115 N N . TYR A 1 136 ? -4.235 2.477 -1.936 1.00 98.75 136 TYR A N 1
ATOM 1116 C CA . TYR A 1 136 ? -5.583 2.942 -2.224 1.00 98.75 136 TYR A CA 1
ATOM 1117 C C . TYR A 1 136 ? -6.072 3.911 -1.153 1.00 98.75 136 TYR A C 1
ATOM 1119 O O . TYR A 1 136 ? -5.518 4.003 -0.054 1.00 98.75 136 TYR A O 1
ATOM 1127 N N . LYS A 1 137 ? -7.174 4.589 -1.465 1.00 98.38 137 LYS A N 1
ATOM 1128 C CA . LYS A 1 137 ? -8.013 5.278 -0.483 1.00 98.38 137 LYS A CA 1
ATOM 1129 C C . LYS A 1 137 ? -9.445 4.758 -0.529 1.00 98.38 137 LYS A C 1
ATOM 1131 O O . LYS A 1 137 ? -9.915 4.260 -1.549 1.00 98.38 137 LYS A O 1
ATOM 1136 N N . LYS A 1 138 ? -10.147 4.839 0.595 1.00 97.81 138 LYS A N 1
ATOM 1137 C CA . LYS A 1 138 ? -11.515 4.358 0.740 1.00 97.81 138 LYS A CA 1
ATOM 1138 C C . LYS A 1 138 ? -12.255 5.150 1.811 1.00 97.81 138 LYS A C 1
ATOM 1140 O O . LYS A 1 138 ? -11.748 5.363 2.908 1.00 97.81 138 LYS A O 1
ATOM 1145 N N . LYS A 1 139 ? -13.487 5.539 1.488 1.00 97.69 139 LYS A N 1
ATOM 1146 C CA . LYS A 1 139 ? -14.481 5.981 2.466 1.00 97.69 139 LYS A CA 1
ATOM 1147 C C . LYS A 1 139 ? -15.259 4.758 2.954 1.00 97.69 139 LYS A C 1
ATOM 1149 O O . LYS A 1 139 ? -15.762 3.993 2.127 1.00 97.69 139 LYS A O 1
ATOM 1154 N N . LEU A 1 140 ? -15.332 4.576 4.265 1.00 97.19 140 LEU A N 1
ATOM 1155 C CA . LEU A 1 140 ? -15.975 3.450 4.936 1.00 97.19 140 LEU A CA 1
ATOM 1156 C C . LEU A 1 140 ? -17.069 3.984 5.859 1.00 97.19 140 LEU A C 1
ATOM 1158 O O . LEU A 1 140 ? -16.844 4.961 6.563 1.00 97.19 140 LEU A O 1
ATOM 1162 N N . ASP A 1 141 ? -18.227 3.336 5.850 1.00 96.56 141 ASP A N 1
ATOM 1163 C CA . ASP A 1 141 ? -19.297 3.551 6.826 1.00 96.56 141 ASP A CA 1
ATOM 1164 C C . ASP A 1 141 ? -19.339 2.314 7.728 1.00 96.56 141 ASP A C 1
ATOM 1166 O O . ASP A 1 141 ? -19.650 1.206 7.266 1.00 96.56 141 ASP A O 1
ATOM 1170 N N . LEU A 1 142 ? -18.878 2.482 8.968 1.00 95.19 142 LEU A N 1
ATOM 1171 C CA . LEU A 1 142 ? -18.713 1.417 9.949 1.00 95.19 142 LEU A CA 1
ATOM 1172 C C . LEU A 1 142 ? -19.531 1.781 11.189 1.00 95.19 142 LEU A C 1
ATOM 1174 O O . LEU A 1 142 ? -19.142 2.644 11.969 1.00 95.19 142 LEU A O 1
ATOM 1178 N N . ASP A 1 143 ? -20.679 1.126 11.352 1.00 93.38 143 ASP A N 1
ATOM 1179 C CA . ASP A 1 143 ? -21.613 1.336 12.463 1.00 93.38 143 ASP A CA 1
ATOM 1180 C C . ASP A 1 143 ? -22.013 2.806 12.680 1.00 93.38 143 ASP A C 1
ATOM 1182 O O . ASP A 1 143 ? -22.111 3.276 13.813 1.00 93.38 143 ASP A O 1
ATOM 1186 N N . GLY A 1 144 ? -22.249 3.534 11.584 1.00 94.56 144 GLY A N 1
ATOM 1187 C CA . GLY A 1 144 ? -22.653 4.941 11.615 1.00 94.56 144 GLY A CA 1
ATOM 1188 C C . GLY A 1 144 ? -21.500 5.930 11.803 1.00 94.56 144 GLY A C 1
ATOM 1189 O O . GLY A 1 144 ? -21.757 7.126 11.932 1.00 94.56 144 GLY A O 1
ATOM 1190 N N . ILE A 1 145 ? -20.251 5.455 11.808 1.00 95.81 145 ILE A N 1
ATOM 1191 C CA . ILE A 1 145 ? -19.045 6.285 11.773 1.00 95.81 145 ILE A CA 1
ATOM 1192 C C . ILE A 1 145 ? -18.467 6.257 10.360 1.00 95.81 145 ILE A C 1
ATOM 1194 O O . ILE A 1 145 ? -18.243 5.192 9.773 1.00 95.81 145 ILE A O 1
ATOM 1198 N N . ILE A 1 146 ? -18.180 7.436 9.817 1.00 97.38 146 ILE A N 1
ATOM 1199 C CA . ILE A 1 146 ? -17.550 7.588 8.513 1.00 97.38 146 ILE A CA 1
ATOM 1200 C C . ILE A 1 146 ? -16.038 7.698 8.691 1.00 97.38 146 ILE A C 1
ATOM 1202 O O . ILE A 1 146 ? -15.511 8.741 9.080 1.00 97.38 146 ILE A O 1
ATOM 1206 N N . PHE A 1 147 ? -15.325 6.656 8.274 1.00 97.38 147 PHE A N 1
ATOM 1207 C CA . PHE A 1 147 ? -13.871 6.669 8.182 1.00 97.38 147 PHE A CA 1
ATOM 1208 C C . PHE A 1 147 ? -13.411 7.023 6.767 1.00 97.38 147 PHE A C 1
ATOM 1210 O O . PHE A 1 147 ? -13.870 6.450 5.776 1.00 97.38 147 PHE A O 1
ATOM 1217 N N . ASN A 1 148 ? -12.446 7.932 6.661 1.00 97.88 148 ASN A N 1
ATOM 1218 C CA . ASN A 1 148 ? -11.666 8.139 5.445 1.00 97.88 148 ASN A CA 1
ATOM 1219 C C . ASN A 1 148 ? -10.295 7.509 5.656 1.00 97.88 148 ASN A C 1
ATOM 1221 O O . ASN A 1 148 ? -9.489 8.020 6.431 1.00 97.88 148 ASN A O 1
ATOM 1225 N N . PHE A 1 149 ? -10.052 6.398 4.973 1.00 98.00 149 PHE A N 1
ATOM 1226 C CA . PHE A 1 149 ? -8.855 5.592 5.131 1.00 98.00 149 PHE A CA 1
ATOM 1227 C C . PHE A 1 149 ? -8.029 5.595 3.847 1.00 98.00 149 PHE A C 1
ATOM 1229 O O . PHE A 1 149 ? -8.561 5.447 2.749 1.00 98.00 149 PHE A O 1
ATOM 1236 N N . GLN A 1 150 ? -6.720 5.752 3.973 1.00 98.69 150 GLN A N 1
ATOM 1237 C CA . GLN A 1 150 ? -5.762 5.603 2.891 1.00 98.69 150 GLN A CA 1
ATOM 1238 C C . GLN A 1 150 ? -4.573 4.805 3.409 1.00 98.69 150 GLN A C 1
ATOM 1240 O O . GLN A 1 150 ? -4.021 5.122 4.460 1.00 98.69 150 GLN A O 1
ATOM 1245 N N . ALA A 1 151 ? -4.164 3.801 2.644 1.00 98.50 151 ALA A N 1
ATOM 1246 C CA . ALA A 1 151 ? -2.992 2.994 2.932 1.00 98.50 151 ALA A CA 1
ATOM 1247 C C . ALA A 1 151 ? -2.094 2.967 1.700 1.00 98.50 151 ALA A C 1
ATOM 1249 O O . ALA A 1 151 ? -2.558 2.659 0.599 1.00 98.50 151 ALA A O 1
ATOM 1250 N N . ILE A 1 152 ? -0.822 3.305 1.890 1.00 98.75 152 ILE A N 1
ATOM 1251 C CA . ILE A 1 152 ? 0.210 3.291 0.852 1.00 98.75 152 ILE A CA 1
ATOM 1252 C C . ILE A 1 152 ? 1.366 2.441 1.358 1.00 98.75 152 ILE A C 1
ATOM 1254 O O . ILE A 1 152 ? 1.880 2.685 2.443 1.00 98.75 152 ILE A O 1
ATOM 1258 N N . VAL A 1 153 ? 1.779 1.456 0.572 1.00 98.69 153 VAL A N 1
ATOM 1259 C CA . VAL A 1 153 ? 3.025 0.724 0.774 1.00 98.69 153 VAL A CA 1
ATOM 1260 C C . VAL A 1 153 ? 4.116 1.410 -0.034 1.00 98.69 153 VAL A C 1
ATOM 1262 O O . VAL A 1 153 ? 3.945 1.687 -1.225 1.00 98.69 153 VAL A O 1
ATOM 1265 N N . SER A 1 154 ? 5.236 1.656 0.631 1.00 98.50 154 SER A N 1
ATOM 1266 C CA . SER A 1 154 ? 6.386 2.377 0.108 1.00 98.50 154 SER A CA 1
ATOM 1267 C C . SER A 1 154 ? 7.616 1.481 0.137 1.00 98.50 154 SER A C 1
ATOM 1269 O O . SER A 1 154 ? 7.919 0.852 1.153 1.00 98.50 154 SER A O 1
ATOM 1271 N N . ILE A 1 155 ? 8.326 1.432 -0.988 1.00 97.94 155 ILE A N 1
ATOM 1272 C CA . ILE A 1 155 ? 9.551 0.653 -1.180 1.00 97.94 155 ILE A CA 1
ATOM 1273 C C . ILE A 1 155 ? 10.686 1.642 -1.455 1.00 97.94 155 ILE A C 1
ATOM 1275 O O . ILE A 1 155 ? 10.907 2.015 -2.614 1.00 97.94 155 ILE A O 1
ATOM 1279 N N . PRO A 1 156 ? 11.354 2.140 -0.406 1.00 96.44 156 PRO A N 1
ATOM 1280 C CA . PRO A 1 156 ? 12.479 3.048 -0.560 1.00 96.44 156 PRO A CA 1
ATOM 1281 C C . PRO A 1 156 ? 13.721 2.317 -1.084 1.00 96.44 156 PRO A C 1
ATOM 1283 O O . PRO A 1 156 ? 13.955 1.139 -0.809 1.00 96.44 156 PRO A O 1
ATOM 1286 N N . TYR A 1 157 ? 14.551 3.038 -1.832 1.00 90.50 157 TYR A N 1
ATOM 1287 C CA . TYR A 1 157 ? 15.853 2.562 -2.279 1.00 90.50 157 TYR A CA 1
ATOM 1288 C C . TYR A 1 157 ? 16.801 2.431 -1.078 1.00 90.50 157 TYR A C 1
ATOM 1290 O O . TYR A 1 157 ? 17.054 3.412 -0.383 1.00 90.50 157 TYR A O 1
ATOM 1298 N N . GLN A 1 158 ? 17.349 1.229 -0.865 1.00 87.75 158 GLN A N 1
ATOM 1299 C CA . GLN A 1 158 ? 18.296 0.909 0.219 1.00 87.75 158 GLN A CA 1
ATOM 1300 C C . GLN A 1 158 ? 17.775 1.142 1.652 1.00 87.75 158 GLN A C 1
ATOM 1302 O O . GLN A 1 158 ? 18.573 1.276 2.577 1.00 87.75 158 GLN A O 1
ATOM 1307 N N . ASP A 1 159 ? 16.459 1.127 1.859 1.00 93.38 159 ASP A N 1
ATOM 1308 C CA . ASP A 1 159 ? 15.855 1.1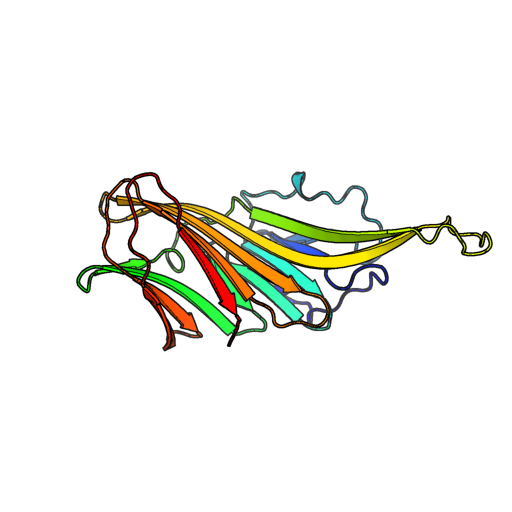99 3.193 1.00 93.38 159 ASP A CA 1
ATOM 1309 C C . ASP A 1 159 ? 14.701 0.185 3.321 1.00 93.38 159 ASP A C 1
ATOM 1311 O O . ASP A 1 159 ? 14.350 -0.521 2.371 1.00 93.38 159 ASP A O 1
ATOM 1315 N N . LYS A 1 160 ? 14.137 0.042 4.520 1.00 94.62 160 LYS A N 1
ATOM 1316 C CA . LYS A 1 160 ? 13.053 -0.897 4.800 1.00 94.62 160 LYS A CA 1
ATOM 1317 C C . LYS A 1 160 ? 11.741 -0.394 4.211 1.00 94.62 160 LYS A C 1
ATOM 1319 O O . LYS A 1 160 ? 11.358 0.758 4.402 1.00 94.62 160 LYS A O 1
ATOM 1324 N N . ALA A 1 161 ? 11.007 -1.302 3.570 1.00 96.75 161 ALA A N 1
ATOM 1325 C CA . ALA A 1 161 ? 9.638 -1.030 3.163 1.00 96.75 161 ALA A CA 1
ATOM 1326 C C . ALA A 1 161 ? 8.770 -0.668 4.378 1.00 96.75 161 ALA A C 1
ATOM 1328 O O . ALA A 1 161 ? 8.928 -1.221 5.472 1.00 96.75 161 ALA A O 1
ATOM 1329 N N . TYR A 1 162 ? 7.832 0.249 4.178 1.00 98.12 162 TYR A N 1
ATOM 1330 C CA . TYR A 1 162 ? 6.896 0.685 5.208 1.00 98.12 162 TYR A CA 1
ATOM 1331 C C . TYR A 1 162 ? 5.500 0.896 4.623 1.00 98.12 162 TYR A C 1
ATOM 1333 O O . TYR A 1 162 ? 5.312 0.969 3.408 1.00 98.12 162 TYR A O 1
ATOM 1341 N N . MET A 1 163 ? 4.512 0.988 5.504 1.00 98.25 163 MET A N 1
ATOM 1342 C CA . MET A 1 163 ? 3.146 1.353 5.180 1.00 98.25 163 MET A CA 1
ATOM 1343 C C . MET A 1 163 ? 2.829 2.711 5.804 1.00 98.25 163 MET A C 1
ATOM 1345 O O . MET A 1 163 ? 2.992 2.904 7.008 1.00 98.25 163 MET A O 1
ATOM 1349 N N . SER A 1 164 ? 2.384 3.657 4.983 1.00 98.19 164 SER A N 1
ATOM 1350 C CA . SER A 1 164 ? 1.808 4.919 5.431 1.00 98.19 164 SER A CA 1
ATOM 1351 C C . SER A 1 164 ? 0.293 4.773 5.522 1.00 98.19 164 SER A C 1
ATOM 1353 O O . SER A 1 164 ? -0.380 4.511 4.521 1.00 98.19 164 SER A O 1
ATOM 1355 N N . LEU A 1 165 ? -0.234 4.926 6.732 1.00 98.19 165 LEU A N 1
ATOM 1356 C CA . LEU A 1 165 ? -1.651 4.857 7.053 1.00 98.19 165 LEU A CA 1
ATOM 1357 C C . LEU A 1 165 ? -2.154 6.256 7.362 1.00 98.19 165 LEU A C 1
ATOM 1359 O O . LEU A 1 165 ? -1.695 6.894 8.305 1.00 98.19 165 LEU A O 1
ATOM 1363 N N . LYS A 1 166 ? -3.121 6.723 6.585 1.00 98.19 166 LYS A N 1
ATOM 1364 C CA . LYS A 1 166 ? -3.837 7.964 6.841 1.00 98.19 166 LYS A CA 1
ATOM 1365 C C . LYS A 1 166 ? -5.282 7.639 7.166 1.00 98.19 166 LYS A C 1
ATOM 1367 O O . LYS A 1 166 ? -5.976 7.022 6.359 1.00 98.19 166 LYS A O 1
ATOM 1372 N N . ILE A 1 167 ? -5.733 8.071 8.333 1.00 97.50 167 ILE A N 1
ATOM 1373 C CA . ILE A 1 167 ? -7.086 7.820 8.821 1.00 97.50 167 ILE A CA 1
ATOM 1374 C C . ILE A 1 167 ? -7.694 9.110 9.365 1.00 97.50 167 ILE A C 1
ATOM 1376 O O . ILE A 1 167 ? -7.026 9.889 10.038 1.00 97.50 167 ILE A O 1
ATOM 1380 N N . ALA A 1 168 ? -8.961 9.345 9.047 1.00 97.19 168 ALA A N 1
ATOM 1381 C CA . ALA A 1 168 ? -9.783 10.395 9.636 1.00 97.19 168 ALA A CA 1
ATOM 1382 C C . ALA A 1 168 ? -11.179 9.840 9.927 1.00 97.19 168 ALA A C 1
ATOM 1384 O O . ALA A 1 168 ? -11.658 8.983 9.180 1.00 97.19 168 ALA A O 1
ATOM 1385 N N . SER A 1 169 ? -11.832 10.369 10.957 1.00 96.56 169 SER A N 1
ATOM 1386 C CA . SER A 1 169 ? -13.211 10.043 11.329 1.00 96.56 169 SER A CA 1
ATOM 1387 C C . SER A 1 169 ? -14.082 11.304 11.297 1.00 96.56 169 SER A C 1
ATOM 1389 O O . SER A 1 169 ? -13.594 12.426 11.475 1.00 96.56 169 SER A O 1
ATOM 1391 N N . ASP A 1 170 ? -15.378 11.137 11.041 1.00 96.94 170 ASP A N 1
ATOM 1392 C CA . ASP A 1 170 ? -16.385 12.188 11.218 1.00 96.94 170 ASP A CA 1
ATOM 1393 C C . ASP A 1 170 ? -16.840 12.352 12.680 1.00 96.94 170 ASP A C 1
ATOM 1395 O O . ASP A 1 170 ? -17.632 13.252 12.989 1.00 96.94 170 ASP A O 1
ATOM 1399 N N . GLN A 1 171 ? -16.299 11.526 13.574 1.00 95.62 171 GLN A N 1
ATOM 1400 C CA . GLN A 1 171 ? -16.502 11.546 15.018 1.00 95.62 171 GLN A CA 1
ATOM 1401 C C . GLN A 1 171 ? -15.157 11.596 15.752 1.00 95.62 171 GLN A C 1
ATOM 1403 O O . GLN A 1 171 ? -14.109 11.292 15.180 1.00 95.62 171 GLN A O 1
ATOM 1408 N N . GLU A 1 172 ? -15.194 12.019 17.013 1.00 96.38 172 GLU A N 1
ATOM 1409 C CA . GLU A 1 172 ? -14.043 11.890 17.906 1.00 96.38 172 GLU A CA 1
ATOM 1410 C C . GLU A 1 172 ? -13.980 10.460 18.426 1.00 96.38 172 GLU A C 1
ATOM 1412 O O . GLU A 1 172 ? -15.008 9.929 18.844 1.00 96.38 172 GLU A O 1
ATOM 1417 N N . LEU A 1 173 ? -12.798 9.852 18.361 1.00 95.94 173 LEU A N 1
ATOM 1418 C CA . LEU A 1 173 ? -12.565 8.487 18.815 1.00 95.94 173 LEU A CA 1
ATOM 1419 C C . LEU A 1 173 ? -11.241 8.419 19.573 1.00 95.94 173 LEU A C 1
ATOM 1421 O O . LEU A 1 173 ? -10.250 9.003 19.132 1.00 95.94 173 LEU A O 1
ATOM 1425 N N . ASP A 1 174 ? -11.212 7.694 20.683 1.00 96.31 174 ASP A N 1
ATOM 1426 C CA . ASP A 1 174 ? -10.003 7.470 21.481 1.00 96.31 174 ASP A CA 1
A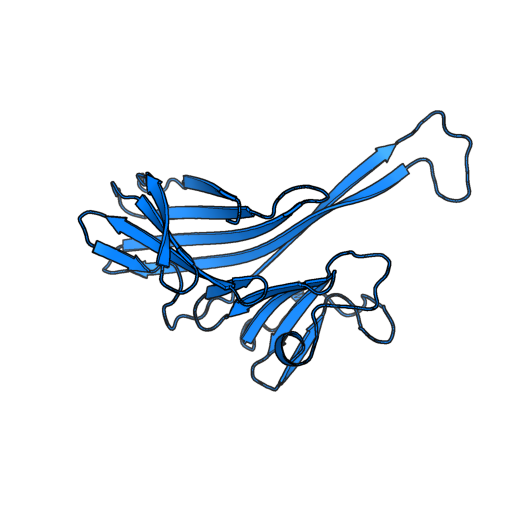TOM 1427 C C . ASP A 1 174 ? -9.607 5.996 21.405 1.00 96.31 174 ASP A C 1
ATOM 1429 O O . ASP A 1 174 ? -9.944 5.169 22.253 1.00 96.31 174 ASP A O 1
ATOM 1433 N N . GLY A 1 175 ? -8.970 5.650 20.292 1.00 96.69 175 GLY A N 1
ATOM 1434 C CA . GLY A 1 175 ? -8.626 4.281 19.953 1.00 96.69 175 GLY A CA 1
ATOM 1435 C C . GLY A 1 175 ? -7.259 4.153 19.300 1.00 96.69 175 GLY A C 1
ATOM 1436 O O . GLY A 1 175 ? -6.477 5.100 19.187 1.00 96.69 175 GLY A O 1
ATOM 1437 N N . LYS A 1 176 ? -6.984 2.946 18.821 1.00 97.62 176 LYS A N 1
ATOM 1438 C CA . LYS A 1 176 ? -5.687 2.550 18.272 1.00 97.62 176 LYS A CA 1
ATOM 1439 C C . LYS A 1 176 ? -5.830 1.861 16.927 1.00 97.62 176 LYS A C 1
ATOM 1441 O O . LYS A 1 176 ? -6.834 1.213 16.638 1.00 97.62 176 LYS A O 1
ATOM 1446 N N . ILE A 1 177 ? -4.796 1.974 16.106 1.00 97.94 177 ILE A N 1
ATOM 1447 C CA . ILE A 1 177 ? -4.646 1.164 14.901 1.00 97.94 177 ILE A CA 1
ATOM 1448 C C . ILE A 1 177 ? -4.027 -0.173 15.292 1.00 97.94 177 ILE A C 1
ATOM 1450 O O . ILE A 1 177 ? -2.991 -0.208 15.952 1.00 97.94 177 ILE A O 1
ATOM 1454 N N . VAL A 1 178 ? -4.642 -1.264 14.850 1.00 98.25 178 VAL A N 1
ATOM 1455 C CA . VAL A 1 178 ? -4.148 -2.629 15.036 1.00 98.25 178 VAL A CA 1
ATOM 1456 C C . VAL A 1 178 ? -3.746 -3.188 13.678 1.00 98.25 178 VAL A C 1
ATOM 1458 O O . VAL A 1 178 ? -4.518 -3.151 12.717 1.00 98.25 178 VAL A O 1
ATOM 1461 N N . ILE A 1 179 ? -2.520 -3.700 13.594 1.00 98.25 179 ILE A N 1
ATOM 1462 C CA . ILE A 1 179 ? -1.969 -4.298 12.376 1.00 98.25 179 ILE A CA 1
ATOM 1463 C C . ILE A 1 179 ? -1.801 -5.792 12.612 1.00 98.25 179 ILE A C 1
ATOM 1465 O O . ILE A 1 179 ? -1.154 -6.222 13.567 1.00 98.25 179 ILE A O 1
ATOM 1469 N N . GLN A 1 180 ? -2.364 -6.590 11.711 1.00 97.75 180 GLN A N 1
ATOM 1470 C CA . GLN A 1 180 ? -2.283 -8.042 11.745 1.00 97.75 180 GLN A CA 1
ATOM 1471 C C . GLN A 1 180 ? -1.526 -8.566 10.529 1.00 97.75 180 GLN A C 1
ATOM 1473 O O . GLN A 1 180 ? -1.834 -8.196 9.396 1.00 97.75 180 GLN A O 1
ATOM 1478 N N . ARG A 1 181 ? -0.595 -9.494 10.755 1.00 97.12 181 ARG A N 1
ATOM 1479 C CA . ARG A 1 181 ? 0.094 -10.267 9.716 1.00 97.12 181 ARG A CA 1
ATOM 1480 C C . ARG A 1 181 ? -0.387 -11.711 9.784 1.00 97.12 181 ARG A C 1
ATOM 1482 O O . ARG A 1 181 ? -0.232 -12.361 10.814 1.00 97.12 181 ARG A O 1
ATOM 1489 N N . ARG A 1 182 ? -1.003 -12.213 8.708 1.00 94.19 182 ARG A N 1
ATOM 1490 C CA . ARG A 1 182 ? -1.609 -13.565 8.654 1.00 94.19 182 ARG A CA 1
ATOM 1491 C C . ARG A 1 182 ? -2.553 -13.859 9.838 1.00 94.19 182 ARG A C 1
ATOM 1493 O O . ARG A 1 182 ? -2.563 -14.958 10.380 1.00 94.19 18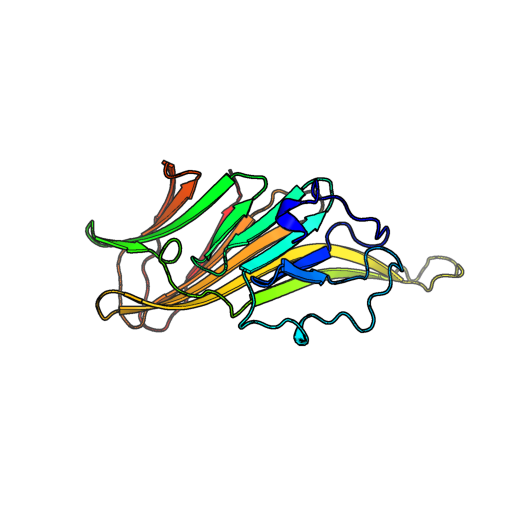2 ARG A O 1
ATOM 1500 N N . GLY A 1 183 ? -3.330 -12.856 10.251 1.00 92.81 183 GLY A N 1
ATOM 1501 C CA . GLY A 1 183 ? -4.286 -12.958 11.361 1.00 92.81 183 GLY A CA 1
ATOM 1502 C C . GLY A 1 183 ? -3.682 -12.847 12.766 1.00 92.81 183 GLY A C 1
ATOM 1503 O O . GLY A 1 183 ? -4.425 -12.896 13.738 1.00 92.81 183 GLY A O 1
ATOM 1504 N N . ILE A 1 184 ? -2.364 -12.670 12.896 1.00 96.38 184 ILE A N 1
ATOM 1505 C CA . ILE A 1 184 ? -1.691 -12.441 14.180 1.00 96.38 184 ILE A CA 1
ATOM 1506 C C . ILE A 1 184 ? -1.441 -10.943 14.336 1.00 96.38 184 ILE A C 1
ATOM 1508 O O . ILE A 1 184 ? -0.883 -10.327 13.430 1.00 96.38 184 ILE A O 1
ATOM 1512 N N . VAL A 1 185 ? -1.824 -10.358 15.472 1.00 97.56 185 VAL A N 1
ATOM 1513 C CA . VAL A 1 185 ? -1.501 -8.959 15.798 1.00 97.56 185 VAL A CA 1
ATOM 1514 C C . VAL A 1 185 ? 0.017 -8.805 15.899 1.00 97.56 185 VAL A C 1
ATOM 1516 O O . VAL A 1 185 ? 0.663 -9.488 16.691 1.00 97.56 185 VAL A O 1
ATOM 1519 N N . VAL A 1 186 ? 0.582 -7.924 15.076 1.00 97.62 186 VAL A N 1
ATOM 1520 C CA . VAL A 1 186 ? 2.024 -7.623 15.044 1.00 97.62 186 VAL A CA 1
ATOM 1521 C C . VAL A 1 186 ? 2.351 -6.231 15.567 1.00 97.62 186 VAL A C 1
ATOM 1523 O O . VAL A 1 186 ? 3.510 -5.967 15.891 1.00 97.62 186 VAL A O 1
ATOM 1526 N N . ASP A 1 187 ? 1.359 -5.342 15.631 1.00 97.62 187 ASP A N 1
ATOM 1527 C CA . ASP A 1 187 ? 1.525 -4.018 16.214 1.00 97.62 187 ASP A CA 1
ATOM 1528 C C . ASP A 1 187 ? 0.197 -3.387 16.626 1.00 97.62 187 ASP A C 1
ATOM 1530 O O . ASP A 1 187 ? -0.854 -3.671 16.042 1.00 97.62 187 ASP A O 1
ATOM 1534 N N . GLU A 1 188 ? 0.293 -2.478 17.590 1.00 97.44 188 GLU A N 1
ATOM 1535 C CA . GLU A 1 188 ? -0.798 -1.638 18.067 1.00 97.44 188 GLU A CA 1
ATOM 1536 C C . GLU A 1 188 ? -0.271 -0.218 18.281 1.00 97.44 188 GLU A C 1
ATOM 1538 O O . GLU A 1 188 ? 0.733 -0.011 18.962 1.00 97.44 188 GLU A O 1
ATOM 1543 N N . ILE A 1 189 ? -0.928 0.767 17.674 1.00 97.12 189 ILE A N 1
ATOM 1544 C CA . ILE A 1 189 ? -0.453 2.151 17.643 1.00 97.12 189 ILE A CA 1
ATOM 1545 C C . ILE A 1 189 ? -1.583 3.058 18.108 1.00 97.12 189 ILE A C 1
ATOM 1547 O O . ILE A 1 189 ? -2.593 3.187 17.413 1.00 97.12 189 ILE A O 1
ATOM 1551 N N . GLU A 1 190 ? -1.400 3.698 19.264 1.00 96.81 190 GLU A N 1
ATOM 1552 C CA . GLU A 1 190 ? -2.338 4.699 19.782 1.00 96.81 190 GLU A CA 1
ATOM 1553 C C . GLU A 1 190 ? -2.579 5.791 18.737 1.00 96.81 190 GLU A C 1
ATOM 1555 O O . GLU A 1 190 ? -1.643 6.384 18.192 1.00 96.81 190 GLU A O 1
ATOM 1560 N N . SER A 1 191 ? -3.848 6.019 18.414 1.00 95.75 191 SER A N 1
ATOM 1561 C CA . SER A 1 191 ? -4.258 6.899 17.325 1.00 95.75 191 SER A CA 1
ATOM 1562 C C . SER A 1 191 ? -5.612 7.540 17.644 1.00 95.75 191 SER A C 1
ATOM 1564 O O . SER A 1 191 ? -6.594 7.274 16.937 1.00 95.75 191 SER A O 1
ATOM 1566 N N . PRO A 1 192 ? -5.688 8.413 18.663 1.00 95.62 192 PRO A N 1
ATOM 1567 C CA . PRO A 1 192 ? -6.891 9.195 18.896 1.00 95.62 192 PRO A CA 1
ATOM 1568 C C . PRO A 1 192 ? -7.227 10.006 17.639 1.00 95.62 192 PRO A C 1
ATOM 1570 O O . PRO A 1 192 ? -6.360 10.636 17.021 1.00 95.62 192 PRO A O 1
ATOM 1573 N N . LEU A 1 193 ? -8.488 9.949 17.223 1.00 95.62 193 LEU A N 1
ATOM 1574 C CA . LEU A 1 193 ? -9.000 10.637 16.048 1.00 95.62 193 LEU A CA 1
ATOM 1575 C C . LEU A 1 193 ? -9.834 11.827 16.493 1.00 95.62 193 LEU A C 1
ATOM 1577 O O . LEU A 1 193 ? -10.842 11.684 17.176 1.00 95.62 193 LEU A O 1
ATOM 1581 N N . GLN A 1 194 ? -9.425 13.012 16.055 1.00 93.62 194 GLN A N 1
ATOM 1582 C CA . GLN A 1 194 ? -10.233 14.216 16.187 1.00 93.62 194 GLN A CA 1
ATOM 1583 C C . GLN A 1 194 ? -11.138 14.354 14.969 1.00 93.62 194 GLN A C 1
ATOM 1585 O O . GLN A 1 194 ? -10.710 14.147 13.828 1.00 93.62 194 GLN A O 1
ATOM 1590 N N . LYS A 1 195 ? -12.386 14.756 15.205 1.00 92.50 195 LYS A N 1
ATOM 1591 C CA . LYS A 1 195 ? -13.380 14.930 14.149 1.00 92.50 195 LYS A CA 1
ATOM 1592 C C . LYS A 1 195 ? -12.860 15.844 13.037 1.00 92.50 195 LYS A C 1
ATOM 1594 O O . LYS A 1 195 ? -12.531 17.003 13.268 1.00 92.50 195 LYS A O 1
ATOM 1599 N N . GLY A 1 196 ? -12.833 15.331 11.807 1.00 81.62 196 GLY A N 1
ATOM 1600 C CA . GLY A 1 196 ? -12.419 16.094 10.624 1.00 81.62 196 GLY A CA 1
ATOM 1601 C C . GLY A 1 196 ? -10.905 16.287 10.462 1.00 81.62 196 GLY A C 1
ATOM 1602 O O . GLY A 1 196 ? -10.486 16.887 9.472 1.00 81.62 196 GLY A O 1
ATOM 1603 N N . HIS A 1 197 ? -10.082 15.748 11.365 1.00 90.38 197 HIS A N 1
ATOM 1604 C CA . HIS A 1 197 ? -8.626 15.749 11.251 1.00 90.38 197 HIS A CA 1
ATOM 1605 C C . HIS A 1 197 ? -8.115 14.363 10.862 1.00 90.38 197 HIS A C 1
ATOM 1607 O O . HIS A 1 197 ? -8.658 13.337 11.265 1.00 90.38 197 HIS A O 1
ATOM 1613 N N . SER A 1 198 ? -7.059 14.334 10.048 1.00 91.38 198 SER A N 1
ATOM 1614 C CA . SER A 1 198 ? -6.410 13.085 9.663 1.00 91.38 198 SER A CA 1
ATOM 1615 C C . SER A 1 198 ? -5.146 12.850 10.472 1.00 91.38 198 SER A C 1
ATOM 1617 O O . SER A 1 198 ? -4.264 13.712 10.476 1.00 91.38 198 SER A O 1
ATOM 1619 N N . THR A 1 199 ? -5.016 11.655 11.027 1.00 93.62 199 THR A N 1
ATOM 1620 C CA . THR A 1 199 ? -3.769 11.142 11.592 1.00 93.62 199 THR A CA 1
ATOM 1621 C C . THR A 1 199 ? -3.003 10.396 10.503 1.00 93.62 199 THR A C 1
ATOM 1623 O O . THR A 1 199 ? -3.601 9.667 9.710 1.00 93.62 199 THR A O 1
ATOM 1626 N N . ASN A 1 200 ? -1.684 10.598 10.445 1.00 95.62 200 ASN A N 1
ATOM 1627 C CA . ASN A 1 200 ? -0.787 9.868 9.551 1.00 95.62 200 ASN A CA 1
ATOM 1628 C C . ASN A 1 200 ? 0.179 9.035 10.393 1.00 95.62 200 ASN A C 1
ATOM 1630 O O . ASN A 1 200 ? 0.850 9.572 11.272 1.00 95.62 200 ASN A O 1
ATOM 1634 N N . ILE A 1 201 ? 0.269 7.746 10.099 1.00 96.81 201 ILE A N 1
ATOM 1635 C CA . ILE A 1 201 ? 1.125 6.786 10.789 1.00 96.81 201 ILE A CA 1
ATOM 1636 C C . ILE A 1 201 ? 2.046 6.162 9.751 1.00 96.81 201 ILE A C 1
ATOM 1638 O O . ILE A 1 201 ? 1.594 5.733 8.691 1.00 96.81 201 ILE A O 1
ATOM 1642 N N . THR A 1 202 ? 3.334 6.088 10.065 1.00 97.31 202 THR A N 1
ATOM 1643 C CA . THR A 1 202 ? 4.315 5.355 9.264 1.00 97.31 202 THR A CA 1
ATOM 1644 C C . THR A 1 202 ? 4.724 4.114 10.034 1.00 97.31 202 THR A C 1
ATOM 1646 O O . THR A 1 202 ? 5.282 4.217 11.124 1.00 97.31 202 THR A O 1
ATOM 1649 N N . TRP A 1 203 ? 4.453 2.945 9.465 1.00 97.56 203 TRP A N 1
ATOM 1650 C CA . TRP A 1 203 ? 4.747 1.659 10.079 1.00 97.56 203 TRP A CA 1
ATOM 1651 C C . TRP A 1 203 ? 5.707 0.851 9.207 1.00 97.56 203 TRP A C 1
ATOM 1653 O O . TRP A 1 203 ? 5.368 0.468 8.089 1.00 97.56 203 TRP A O 1
ATOM 1663 N N . THR A 1 204 ? 6.921 0.597 9.691 1.00 97.00 204 THR A N 1
ATOM 1664 C CA . THR A 1 204 ? 7.893 -0.249 8.981 1.00 97.00 204 THR A CA 1
ATOM 1665 C C . THR A 1 204 ? 7.398 -1.691 8.928 1.00 97.00 204 THR A C 1
ATOM 1667 O O . THR A 1 204 ? 7.009 -2.235 9.959 1.00 97.00 204 THR A O 1
ATOM 1670 N N . LEU A 1 205 ? 7.459 -2.327 7.753 1.00 92.19 205 LEU A N 1
ATOM 1671 C CA . LEU A 1 205 ? 7.091 -3.734 7.616 1.00 92.19 205 LEU A CA 1
ATOM 1672 C C . LEU A 1 205 ? 8.048 -4.600 8.455 1.00 92.19 205 LEU A C 1
ATOM 1674 O O . LEU A 1 205 ? 9.266 -4.558 8.262 1.00 92.19 205 LEU A O 1
ATOM 1678 N N . LYS A 1 206 ? 7.473 -5.359 9.394 1.00 79.88 206 LYS A N 1
ATOM 1679 C CA . LYS A 1 206 ? 8.151 -6.313 10.285 1.00 79.88 206 LYS A CA 1
ATOM 1680 C C . LYS A 1 206 ? 7.935 -7.744 9.806 1.00 79.88 206 LYS A C 1
ATOM 1682 O O . LYS A 1 206 ? 6.788 -8.066 9.414 1.00 79.88 206 LYS A O 1
#

Sequence (206 aa):
MIFTTSNGTHPILSQDFIWVADYYDGTHLCEYDLETKESDPYRFYSIDRMKLLRFGLIGHSSKLFFEAANGVFNINGEEFRISYVENDKEFLLNGRSLFYNDIISYKDAVSEANPFQKQTDCGMFTNRITQYNFGYKKKLDLDGIIFNFQAIVSIPYQDKAYMSLKIASDQELDGKIVIQRRGIVVDEIESPLQKGHSTNITWTLK

pLDDT: mean 93.85, std 8.28, range [51.5, 98.81]

Organism: NCBI:txid3077233

Secondary structure (DSSP, 8-state):
-HHHH--S--S-TT-S-EEEEEETTS-EEESS-TTT---SS--GGG--TTTEEEEEEEETTEEEEEETTT--EEETTEEEEEEEEETTEEEESSSSS----EEEEEEEEEEEE-TTS---SS-SEEEEEEEEEEEEEEEEEETTEEEEEEEEEEEETTS--EEEEEEEESS-B--EEEEEETTEEEEEEE--B-TT-EEEEEEE--

Foldseek 3Di:
DCLVPDLLAADQPQDQKWKKFAFPVRDIAICADRPVRHRPPRDPVPDPLVRGQWIDIGGPSWDWIAGQQWQWIQTRNKTKWKWKDAPNDTHTPTPDRDGFRQKDWDWAKDWDFDPPDDDDPDPRIDMDTFKTKIWTWDWDQTVNKTKTWTWMWMDGDPDFIKIKIKIAIQDWGFTWMFMDIVNHTPDIGGDTHDHPDIDIDIGGDD